Protein AF-A0A4T0VIR4-F1 (afdb_monomer)

Mean predicted aligned error: 9.27 Å

Radius of gyration: 19.0 Å; Cα contacts (8 Å, |Δi|>4): 168; chains: 1; bounding box: 46×48×46 Å

Foldseek 3Di:
DCVVVVVVVVVVVVVVVVVVVPPDDDPPCPPQDPVRVVVVVLVVVVVVLVVCCVVPVVPDQLLVVLVSLLSQLCSQQVCLVCLCLVLVQPDPDPPPDRQDPVSVVVRLVSLLVRVSNLVSLVSSLVSLVVCLVDQHPQCSLVSLLSSLSSVLSCLVVVVPVDDDPPSALCVSVSSLVSLVSHPHPVSVSSNVSSVSSND

Secondary structure (DSSP, 8-state):
-HHHHHHHHHHHHHHHHHHHHHSS------PPPHHHHHHHHHHHHHHHHHHHHHHHGGGS-HHHHHHHHHHHHHHH-GGGGGHHHHTTPPPSSTT-PPPPHHHHHHHHHHHHH-HHHHHHHHHHHHHHHTTTTS---TTHHHHHHHHHHHHHHHHHTT---SSS---SGGGHHHHHHHHHHS--THHHHHHHHHHHTT-

Sequence (199 aa):
MVLVAILVDIHTFTHVIHSLQMATQQCLFVPLSAGGEVRLVQRKLSKALGLWAAAYMEQSCRDWVVMYLFCQMSLSLSSLQMLPVLAGYPPRLACDGPVTRQQELAADDELKRSPGAHRFAWQIMEHAETLSDTIPSPWLPVAVFYAGLVIWRCSVLKLDSSTTGHGSRKVLLLFIEELRRMPWPCCTTMVLTLEALMN

Nearest PDB structures (foldseek):
  3gs3-assembly1_A-2  TM=3.848E-01  e=6.271E+00  Drosophila melanogaster
  8w15-assembly1_B  TM=2.376E-01  e=2.469E+00  Homo sapiens
  6o84-assembly1_B  TM=2.128E-01  e=8.689E+00  Xenopus tropicalis

Organism: NCBI:txid80884

pLDDT: mean 82.73, std 19.01, range [29.02, 98.06]

Structure (mmCIF, N/CA/C/O backbone):
data_AF-A0A4T0VIR4-F1
#
_entry.id   AF-A0A4T0VIR4-F1
#
loop_
_atom_site.group_PDB
_atom_site.id
_atom_site.type_symbol
_atom_site.label_atom_id
_atom_site.label_alt_id
_atom_site.label_comp_id
_atom_site.label_asym_id
_atom_site.label_entity_id
_atom_site.label_seq_id
_atom_site.pdbx_PDB_ins_code
_atom_site.Cartn_x
_atom_site.Cartn_y
_atom_site.Cartn_z
_atom_site.occupancy
_atom_site.B_iso_or_equiv
_atom_site.auth_seq_id
_atom_site.auth_comp_id
_atom_site.auth_asym_id
_atom_site.auth_atom_id
_atom_site.pdbx_PDB_model_num
ATOM 1 N N . MET A 1 1 ? -4.225 -3.392 -26.651 1.00 34.94 1 MET A N 1
ATOM 2 C CA . MET A 1 1 ? -3.009 -3.883 -27.345 1.00 34.94 1 MET A CA 1
ATOM 3 C C . MET A 1 1 ? -1.731 -3.848 -26.496 1.00 34.94 1 MET A C 1
ATOM 5 O O . MET A 1 1 ? -0.849 -4.640 -26.776 1.00 34.94 1 MET A O 1
ATOM 9 N N . VAL A 1 2 ? -1.620 -3.039 -25.431 1.00 36.28 2 VAL A N 1
ATOM 10 C CA . VAL A 1 2 ? -0.394 -2.962 -24.592 1.00 36.28 2 VAL A CA 1
ATOM 11 C C . VAL A 1 2 ? -0.288 -4.077 -23.532 1.00 36.28 2 VAL A C 1
ATOM 13 O O . VAL A 1 2 ? 0.810 -4.475 -23.166 1.00 36.28 2 VAL A O 1
ATOM 16 N N . LEU A 1 3 ? -1.403 -4.691 -23.119 1.00 29.02 3 LEU A N 1
ATOM 17 C CA . LEU A 1 3 ? -1.377 -5.883 -22.250 1.00 29.02 3 LEU A CA 1
ATOM 18 C C . LEU A 1 3 ? -0.717 -7.092 -22.943 1.00 29.02 3 LEU A C 1
ATOM 20 O O . LEU A 1 3 ? -0.057 -7.896 -22.294 1.00 29.02 3 LEU A O 1
ATOM 24 N N . VAL A 1 4 ? -0.827 -7.162 -24.277 1.00 35.81 4 VAL A N 1
ATOM 25 C CA . VAL A 1 4 ? -0.068 -8.108 -25.107 1.00 35.81 4 VAL A CA 1
ATOM 26 C C . VAL A 1 4 ? 1.411 -7.735 -25.119 1.00 35.81 4 VAL A C 1
ATOM 28 O O . VAL A 1 4 ? 2.221 -8.637 -25.090 1.00 35.81 4 VAL A O 1
ATOM 31 N N . ALA A 1 5 ? 1.795 -6.457 -25.066 1.00 36.84 5 ALA A N 1
ATOM 32 C CA . ALA A 1 5 ? 3.205 -6.068 -24.978 1.00 36.84 5 ALA A CA 1
ATOM 33 C C . ALA A 1 5 ? 3.838 -6.460 -23.630 1.00 36.84 5 ALA A C 1
ATOM 35 O O . ALA A 1 5 ? 4.949 -6.966 -23.626 1.00 36.84 5 ALA A O 1
ATOM 36 N N . ILE A 1 6 ? 3.114 -6.336 -22.509 1.00 42.72 6 ILE A N 1
ATOM 37 C CA . ILE A 1 6 ? 3.589 -6.781 -21.182 1.00 42.72 6 ILE A CA 1
ATOM 38 C C . ILE A 1 6 ? 3.645 -8.320 -21.096 1.00 42.72 6 ILE A C 1
ATOM 40 O O . ILE A 1 6 ? 4.590 -8.876 -20.543 1.00 42.72 6 ILE A O 1
ATOM 44 N N . LEU A 1 7 ? 2.671 -9.029 -21.682 1.00 37.47 7 LEU A N 1
ATOM 45 C CA . LEU A 1 7 ? 2.675 -10.500 -21.757 1.00 37.47 7 LEU A CA 1
ATOM 46 C C . LEU A 1 7 ? 3.709 -11.047 -22.757 1.00 37.47 7 LEU A C 1
ATOM 48 O O . LEU A 1 7 ? 4.320 -12.083 -22.504 1.00 37.47 7 LEU A O 1
ATOM 52 N N . VAL A 1 8 ? 3.953 -10.340 -23.861 1.00 44.59 8 VAL A N 1
ATOM 53 C CA . VAL A 1 8 ? 5.043 -10.627 -24.803 1.00 44.59 8 VAL A CA 1
ATOM 54 C C . VAL A 1 8 ? 6.385 -10.365 -24.129 1.00 44.59 8 VAL A C 1
ATOM 56 O O . VAL A 1 8 ? 7.288 -11.173 -24.303 1.00 44.59 8 VAL A O 1
ATOM 59 N N . ASP A 1 9 ? 6.497 -9.351 -23.265 1.00 45.78 9 ASP A N 1
ATOM 60 C CA . ASP A 1 9 ? 7.701 -9.142 -22.459 1.00 45.78 9 ASP A CA 1
ATOM 61 C C . ASP A 1 9 ? 7.904 -10.244 -21.416 1.00 45.78 9 ASP A C 1
ATOM 63 O O . ASP A 1 9 ? 9.035 -10.654 -21.187 1.00 45.78 9 ASP A O 1
ATOM 67 N N . ILE A 1 10 ? 6.842 -10.832 -20.853 1.00 45.88 10 ILE A N 1
ATOM 68 C CA . ILE A 1 10 ? 6.951 -12.056 -20.034 1.00 45.88 10 ILE A CA 1
ATOM 69 C C . ILE A 1 10 ? 7.480 -13.238 -20.876 1.00 45.88 10 ILE A C 1
ATOM 71 O O . ILE A 1 10 ? 8.281 -14.045 -20.391 1.00 45.88 10 ILE A O 1
ATOM 75 N N . HIS A 1 11 ? 7.132 -13.314 -22.162 1.00 39.62 11 HIS A N 1
ATOM 76 C CA . HIS A 1 11 ? 7.735 -14.263 -23.104 1.00 39.62 11 HIS A CA 1
ATOM 77 C C . HIS A 1 11 ? 9.215 -13.939 -23.393 1.00 39.62 11 HIS A C 1
ATOM 79 O O . HIS A 1 11 ? 10.046 -14.851 -23.406 1.00 39.62 11 HIS A O 1
ATOM 85 N N . THR A 1 12 ? 9.587 -12.661 -23.514 1.00 47.62 12 THR A N 1
ATOM 86 C CA . THR A 1 12 ? 10.988 -12.208 -23.593 1.00 47.62 12 THR A CA 1
ATOM 87 C C . THR A 1 12 ? 11.758 -12.548 -22.310 1.00 47.62 12 THR A C 1
ATOM 89 O O . THR A 1 12 ? 12.882 -13.045 -22.374 1.00 47.62 12 THR A O 1
ATOM 92 N N . PHE A 1 13 ? 11.136 -12.404 -21.134 1.00 44.66 13 PHE A N 1
ATOM 93 C CA . PHE A 1 13 ? 11.661 -12.850 -19.839 1.00 44.66 13 PHE A CA 1
ATOM 94 C C . PHE A 1 13 ? 11.897 -14.361 -19.819 1.00 44.66 13 PHE A C 1
ATOM 96 O O . PHE A 1 13 ? 12.908 -14.816 -19.286 1.00 44.66 13 PHE A O 1
ATOM 103 N N . THR A 1 14 ? 11.011 -15.139 -20.441 1.00 45.41 14 THR A N 1
ATOM 104 C CA . THR A 1 14 ? 11.149 -16.598 -20.547 1.00 45.41 14 THR A CA 1
ATOM 105 C C . THR A 1 14 ? 12.350 -16.972 -21.422 1.00 45.41 14 THR A C 1
ATOM 107 O O . THR A 1 14 ? 13.131 -17.847 -21.049 1.00 45.41 14 THR A O 1
ATOM 110 N N . HIS A 1 15 ? 12.587 -16.245 -22.520 1.00 43.97 15 HIS A N 1
ATOM 111 C CA . HIS A 1 15 ? 13.765 -16.438 -23.371 1.00 43.97 15 HIS A CA 1
ATOM 112 C C . HIS A 1 15 ? 15.075 -15.983 -22.714 1.00 43.97 15 HIS A C 1
ATOM 114 O O . HIS A 1 15 ? 16.080 -16.682 -22.833 1.00 43.97 15 HIS A O 1
ATOM 120 N N . VAL A 1 16 ? 15.088 -14.875 -21.968 1.00 49.00 16 VAL A N 1
ATOM 121 C CA . VAL A 1 16 ? 16.276 -14.429 -21.214 1.00 49.00 16 VAL A CA 1
ATOM 122 C C . VAL A 1 16 ? 16.624 -15.422 -20.098 1.00 49.00 16 VAL A C 1
ATOM 124 O O . VAL A 1 16 ? 17.798 -15.728 -19.891 1.00 49.00 16 VAL A O 1
ATOM 127 N N . ILE A 1 17 ? 15.622 -15.986 -19.415 1.00 48.78 17 ILE A N 1
ATOM 128 C CA . ILE A 1 17 ? 15.827 -17.001 -18.372 1.00 48.78 17 ILE A CA 1
ATOM 129 C C . ILE A 1 17 ? 16.336 -18.320 -18.975 1.00 48.78 17 ILE A C 1
ATOM 131 O O . ILE A 1 17 ? 17.293 -18.881 -18.446 1.00 48.78 17 ILE A O 1
ATOM 135 N N . HIS A 1 18 ? 15.786 -18.772 -20.107 1.00 45.66 18 HIS A N 1
ATOM 136 C CA . HIS A 1 18 ? 16.262 -19.984 -20.788 1.00 45.66 18 HIS A CA 1
ATOM 137 C C . HIS A 1 18 ? 17.673 -19.835 -21.379 1.00 45.66 18 HIS A C 1
ATOM 139 O O . HIS A 1 18 ? 18.465 -20.776 -21.328 1.00 45.66 18 HIS A O 1
ATOM 145 N N . SER A 1 19 ? 18.021 -18.652 -21.892 1.00 45.97 19 SER A N 1
ATOM 146 C CA . SER A 1 19 ? 19.349 -18.385 -22.472 1.00 45.97 19 SER A CA 1
ATOM 147 C C . SER A 1 19 ? 20.452 -18.361 -21.409 1.00 45.97 19 SER A C 1
ATOM 149 O O . SER A 1 19 ? 21.572 -18.794 -21.669 1.00 45.97 19 SER A O 1
ATOM 151 N N . LEU A 1 20 ? 20.129 -17.922 -20.187 1.00 45.56 20 LEU A N 1
ATOM 152 C CA . LEU A 1 20 ? 21.041 -17.965 -19.037 1.00 45.56 20 LEU A CA 1
ATOM 153 C C . LEU A 1 20 ? 21.239 -19.382 -18.475 1.00 45.56 20 LEU A C 1
ATOM 155 O O . LEU A 1 20 ? 22.202 -19.620 -17.754 1.00 45.56 20 LEU A O 1
ATOM 159 N N . GLN A 1 21 ? 20.347 -20.321 -18.795 1.00 46.78 21 GLN A N 1
ATOM 160 C CA . GLN A 1 21 ? 20.355 -21.678 -18.243 1.00 46.78 21 GLN A CA 1
ATOM 161 C C . GLN A 1 21 ? 21.159 -22.674 -19.095 1.00 46.78 21 GLN A C 1
ATOM 163 O O . GLN A 1 21 ? 21.546 -23.733 -18.608 1.00 46.78 21 GLN A O 1
ATOM 168 N N . MET A 1 22 ? 21.426 -22.339 -20.360 1.00 45.50 22 MET A N 1
ATOM 169 C CA . MET A 1 22 ? 22.122 -23.217 -21.312 1.00 45.50 22 MET A CA 1
ATOM 170 C C . MET A 1 22 ? 23.629 -22.938 -21.417 1.00 45.50 22 MET A C 1
ATOM 172 O O . MET A 1 22 ? 24.370 -23.772 -21.934 1.00 45.50 22 MET A O 1
ATOM 176 N N . ALA A 1 23 ? 24.112 -21.810 -20.890 1.00 47.12 23 ALA A N 1
ATOM 177 C CA . ALA A 1 23 ? 25.533 -21.481 -20.866 1.00 47.12 23 ALA A CA 1
ATOM 178 C C . ALA A 1 23 ? 26.142 -21.789 -19.487 1.00 47.12 23 ALA A C 1
ATOM 180 O O . ALA A 1 23 ? 26.273 -20.928 -18.624 1.00 47.12 23 ALA A O 1
ATOM 181 N N . THR A 1 24 ? 26.551 -23.049 -19.321 1.00 46.38 24 THR A N 1
ATOM 182 C CA . THR A 1 24 ? 27.741 -23.439 -18.543 1.00 46.38 24 THR A CA 1
ATOM 183 C C . THR A 1 24 ? 27.797 -23.052 -17.061 1.00 46.38 24 THR A C 1
ATOM 185 O O . THR A 1 24 ? 28.512 -22.133 -16.682 1.00 46.38 24 THR A O 1
ATOM 188 N N . GLN A 1 25 ? 27.202 -23.872 -16.197 1.00 45.34 25 GLN A N 1
ATOM 189 C CA . GLN A 1 25 ? 27.939 -24.517 -15.100 1.00 45.34 25 GLN A CA 1
ATOM 190 C C . GLN A 1 25 ? 27.038 -25.545 -14.426 1.00 45.34 25 GLN A C 1
ATOM 192 O O . GLN A 1 25 ? 25.832 -25.355 -14.329 1.00 45.34 25 GLN A O 1
ATOM 197 N N . GLN A 1 26 ? 27.634 -26.653 -13.993 1.00 47.56 26 GLN A N 1
ATOM 198 C CA . GLN A 1 26 ? 27.003 -27.699 -13.194 1.00 47.56 26 GLN A CA 1
ATOM 199 C C . GLN A 1 26 ? 26.353 -27.073 -11.948 1.00 47.56 26 GLN A C 1
ATOM 201 O O . GLN A 1 26 ? 26.990 -26.928 -10.907 1.00 47.56 26 GLN A O 1
ATOM 206 N N . CYS A 1 27 ? 25.093 -26.650 -12.051 1.00 48.81 27 CYS A N 1
ATOM 207 C CA . CYS A 1 27 ? 24.335 -26.181 -10.907 1.00 48.81 27 CYS A CA 1
ATOM 208 C C . CYS A 1 27 ? 24.030 -27.401 -10.051 1.00 48.81 27 CYS A C 1
ATOM 210 O O . CYS A 1 27 ? 23.087 -28.145 -10.313 1.00 48.81 27 CYS A O 1
ATOM 212 N N . LEU A 1 28 ? 24.851 -27.595 -9.019 1.00 49.72 28 LEU A N 1
ATOM 213 C CA . LEU A 1 28 ? 24.454 -28.302 -7.815 1.00 49.72 28 LEU A CA 1
ATOM 214 C C . LEU A 1 28 ? 23.099 -27.707 -7.417 1.00 49.72 28 LEU A C 1
ATOM 216 O O . LEU A 1 28 ? 23.021 -26.544 -7.016 1.00 49.72 28 LEU A O 1
ATOM 220 N N . PHE A 1 29 ? 22.026 -28.453 -7.673 1.00 63.50 29 PHE A N 1
ATOM 221 C CA . PHE A 1 29 ? 20.658 -28.007 -7.455 1.00 63.50 29 PHE A CA 1
ATOM 222 C C . PHE A 1 29 ? 20.439 -27.999 -5.943 1.00 63.50 29 PHE A C 1
ATOM 224 O O . PHE A 1 29 ? 19.933 -28.953 -5.365 1.00 63.50 29 PHE A O 1
ATOM 231 N N . VAL A 1 30 ? 20.930 -26.960 -5.273 1.00 67.62 30 VAL A N 1
ATOM 232 C CA . VAL A 1 30 ? 20.608 -26.717 -3.874 1.00 67.62 30 VAL A CA 1
ATOM 233 C C . VAL A 1 30 ? 19.223 -26.084 -3.900 1.00 67.62 30 VAL A C 1
ATOM 235 O O . VAL A 1 30 ? 19.113 -24.939 -4.352 1.00 67.62 30 VAL A O 1
ATOM 238 N N . PRO A 1 31 ? 18.159 -26.807 -3.500 1.00 73.06 31 PRO A N 1
ATOM 239 C CA . PRO A 1 31 ? 16.836 -26.215 -3.441 1.00 73.06 31 PRO A CA 1
ATOM 240 C C . PRO A 1 31 ? 16.922 -24.993 -2.534 1.00 73.06 31 PRO A C 1
ATOM 242 O O . PRO A 1 31 ? 17.406 -25.061 -1.400 1.00 73.06 31 PRO A O 1
ATOM 245 N N . LEU A 1 32 ? 16.519 -23.846 -3.071 1.00 74.50 32 LEU A N 1
ATOM 246 C CA . LEU A 1 32 ? 16.418 -22.644 -2.268 1.00 74.50 32 LEU A CA 1
ATOM 247 C C . LEU A 1 32 ? 15.371 -22.906 -1.185 1.00 74.50 32 LEU A C 1
ATOM 249 O O . LEU A 1 32 ? 14.337 -23.525 -1.428 1.00 74.50 32 LEU A O 1
ATOM 253 N N . SER A 1 33 ? 15.623 -22.423 0.029 1.00 87.75 33 SER A N 1
ATOM 254 C CA . SER A 1 33 ? 14.540 -22.332 1.003 1.00 87.75 33 SER A CA 1
ATOM 255 C C . SER A 1 33 ? 13.456 -21.400 0.455 1.00 87.75 33 SER A C 1
ATOM 257 O O . SER A 1 33 ? 13.767 -20.483 -0.308 1.00 87.75 33 SER A O 1
ATOM 259 N N . ALA A 1 34 ? 12.206 -21.565 0.893 1.00 85.19 34 ALA A N 1
ATOM 260 C CA . ALA A 1 34 ? 11.104 -20.697 0.466 1.00 85.19 34 ALA A CA 1
ATOM 261 C C . ALA A 1 34 ? 11.450 -19.197 0.612 1.00 85.19 34 ALA A C 1
ATOM 263 O O . ALA A 1 34 ? 11.198 -18.392 -0.281 1.00 85.19 34 ALA A O 1
ATOM 264 N N . GLY A 1 35 ? 12.144 -18.813 1.692 1.00 85.69 35 GLY A N 1
ATOM 265 C CA . GLY A 1 35 ? 12.629 -17.439 1.870 1.00 85.69 35 GLY A CA 1
ATOM 266 C C . GLY A 1 35 ? 13.720 -17.023 0.869 1.00 85.69 35 GLY A C 1
ATOM 267 O O . GLY A 1 35 ? 13.787 -15.863 0.467 1.00 85.69 35 GLY A O 1
ATOM 268 N N . GLY A 1 36 ? 14.579 -17.952 0.443 1.00 84.75 36 GLY A N 1
ATOM 269 C CA . GLY A 1 36 ? 15.548 -17.730 -0.631 1.00 84.75 36 GLY A CA 1
ATOM 270 C C . GLY A 1 36 ? 14.878 -17.473 -1.982 1.00 84.75 36 GLY A C 1
ATOM 271 O O . GLY A 1 36 ? 15.278 -16.544 -2.687 1.00 84.75 36 GLY A O 1
ATOM 272 N N . GLU A 1 37 ? 13.834 -18.236 -2.302 1.00 87.81 37 GLU A N 1
ATOM 273 C CA . GLU A 1 37 ? 13.041 -18.069 -3.525 1.00 87.81 37 GLU A CA 1
ATOM 274 C C . GLU A 1 37 ? 12.309 -16.728 -3.542 1.00 87.81 37 GLU A C 1
ATOM 276 O O . GLU A 1 37 ? 12.449 -15.971 -4.503 1.00 87.81 37 GLU A O 1
ATOM 281 N N . VAL A 1 38 ? 11.624 -16.372 -2.449 1.00 86.44 38 VAL A N 1
ATOM 282 C CA . VAL A 1 38 ? 10.932 -15.078 -2.320 1.00 86.44 38 VAL A CA 1
ATOM 283 C C . VAL A 1 38 ? 11.902 -13.917 -2.545 1.00 86.44 38 VAL A C 1
ATOM 285 O O . VAL A 1 38 ? 11.632 -13.042 -3.367 1.00 86.44 38 VAL A O 1
ATOM 288 N N . ARG A 1 39 ? 13.083 -13.933 -1.909 1.00 87.69 39 ARG A N 1
ATOM 289 C CA . ARG A 1 39 ? 14.104 -12.888 -2.111 1.00 87.69 39 ARG A CA 1
ATOM 290 C C . ARG A 1 39 ? 14.623 -12.833 -3.546 1.00 87.69 39 ARG A C 1
ATOM 292 O O . ARG A 1 39 ? 14.950 -11.759 -4.050 1.00 87.69 39 ARG A O 1
ATOM 299 N N . LEU A 1 40 ? 14.765 -13.979 -4.211 1.00 88.62 40 LEU A N 1
ATOM 300 C CA . LEU A 1 40 ? 15.179 -14.018 -5.612 1.00 88.62 40 LEU A CA 1
ATOM 301 C C . LEU A 1 40 ? 14.111 -13.392 -6.517 1.00 88.62 40 LEU A C 1
ATOM 303 O O . LEU A 1 40 ? 14.452 -12.562 -7.362 1.00 88.62 40 LEU A O 1
ATOM 307 N N . VAL A 1 41 ? 12.842 -13.752 -6.318 1.00 89.44 41 VAL A N 1
ATOM 308 C CA . VAL A 1 41 ? 11.707 -13.211 -7.077 1.00 89.44 41 VAL A CA 1
ATOM 309 C C . VAL A 1 41 ? 11.568 -11.708 -6.846 1.00 89.44 41 VAL A C 1
ATOM 311 O O . VAL A 1 41 ? 11.493 -10.961 -7.816 1.00 89.44 41 VAL A O 1
ATOM 314 N N . GLN A 1 42 ? 11.647 -11.240 -5.598 1.00 89.88 42 GLN A N 1
ATOM 315 C CA . GLN A 1 42 ? 11.600 -9.811 -5.269 1.00 89.88 42 GLN A CA 1
ATOM 316 C C . GLN A 1 42 ? 12.718 -9.019 -5.959 1.00 89.88 42 GLN A C 1
ATOM 318 O O . GLN A 1 42 ? 12.455 -7.965 -6.533 1.00 89.88 42 GLN A O 1
ATOM 323 N N . ARG A 1 43 ? 13.957 -9.537 -5.980 1.00 91.44 43 ARG A N 1
ATOM 324 C CA . ARG A 1 43 ? 15.073 -8.887 -6.695 1.00 91.44 43 ARG A CA 1
ATOM 325 C C . ARG A 1 43 ? 14.835 -8.813 -8.200 1.00 91.44 43 ARG A C 1
ATOM 327 O O . ARG A 1 43 ? 15.098 -7.777 -8.806 1.00 91.44 43 ARG A O 1
ATOM 334 N N . LYS A 1 44 ? 14.346 -9.899 -8.808 1.00 92.00 44 LYS A N 1
ATOM 335 C CA . LYS A 1 44 ? 14.009 -9.922 -10.239 1.00 92.00 44 LYS A CA 1
ATOM 336 C C . LYS A 1 44 ? 12.894 -8.928 -10.558 1.00 92.00 44 LYS A C 1
ATOM 338 O O . LYS A 1 44 ? 13.036 -8.166 -11.508 1.00 92.00 44 LYS A O 1
ATOM 343 N N . LEU A 1 45 ? 11.842 -8.896 -9.740 1.00 92.25 45 LEU A N 1
ATOM 344 C CA . LEU A 1 45 ? 10.713 -7.986 -9.909 1.00 92.25 45 LEU A CA 1
ATOM 345 C C . LEU A 1 45 ? 11.138 -6.522 -9.745 1.00 92.25 45 LEU A C 1
ATOM 347 O O . LEU A 1 45 ? 10.828 -5.704 -10.601 1.00 92.25 45 LEU A O 1
ATOM 351 N N . SER A 1 46 ? 11.919 -6.201 -8.710 1.00 93.00 46 SER A N 1
ATOM 352 C CA . SER A 1 46 ? 12.465 -4.854 -8.499 1.00 93.00 46 SER A CA 1
ATOM 353 C C . SER A 1 46 ? 13.307 -4.387 -9.692 1.00 93.00 46 SER A C 1
ATOM 355 O O . SER A 1 46 ? 13.106 -3.282 -10.197 1.00 93.00 46 SER A O 1
ATOM 357 N N . LYS A 1 47 ? 14.189 -5.253 -10.216 1.00 94.56 47 LYS A N 1
ATOM 358 C CA . LYS A 1 47 ? 14.981 -4.951 -11.416 1.00 94.56 47 LYS A CA 1
ATOM 359 C C . LYS A 1 47 ? 14.094 -4.732 -12.646 1.00 94.56 47 LYS A C 1
ATOM 361 O O . LYS A 1 47 ? 14.325 -3.783 -13.388 1.00 94.56 47 LYS A O 1
ATOM 366 N N . ALA A 1 48 ? 13.099 -5.591 -12.859 1.00 94.56 48 ALA A N 1
ATOM 367 C CA . ALA A 1 48 ? 12.169 -5.483 -13.982 1.00 94.56 48 ALA A CA 1
ATOM 368 C C . ALA A 1 48 ? 11.377 -4.168 -13.941 1.00 94.56 48 ALA A C 1
ATOM 370 O O . ALA A 1 48 ? 11.318 -3.458 -14.939 1.00 94.56 48 ALA A O 1
ATOM 371 N N . LEU A 1 49 ? 10.847 -3.807 -12.769 1.00 94.50 49 LEU A N 1
ATOM 372 C CA . LEU A 1 49 ? 10.145 -2.542 -12.554 1.00 94.50 49 LEU A CA 1
ATOM 373 C C . LEU A 1 49 ? 11.058 -1.339 -12.804 1.00 94.50 49 LEU A C 1
ATOM 375 O O . LEU A 1 49 ? 10.626 -0.374 -13.425 1.00 94.50 49 LEU A O 1
ATOM 379 N N . GLY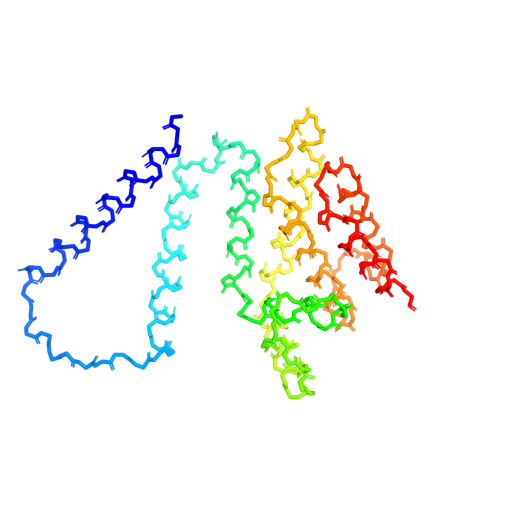 A 1 50 ? 12.319 -1.400 -12.368 1.00 95.31 50 GLY A N 1
ATOM 380 C CA . GLY A 1 50 ? 13.299 -0.344 -12.631 1.00 95.31 50 GLY A CA 1
ATOM 381 C C . GLY A 1 50 ? 13.583 -0.151 -14.123 1.00 95.31 50 GLY A C 1
ATOM 382 O O . GLY A 1 50 ? 13.616 0.982 -14.595 1.00 95.31 50 GLY A O 1
ATOM 383 N N . LEU A 1 51 ? 13.733 -1.246 -14.877 1.00 96.50 51 LEU A N 1
ATOM 384 C CA . LEU A 1 51 ? 13.905 -1.194 -16.333 1.00 96.50 51 LEU A CA 1
ATOM 385 C C . LEU A 1 51 ? 12.662 -0.636 -17.033 1.00 96.50 51 LEU A C 1
ATOM 387 O O . LEU A 1 51 ? 12.788 0.219 -17.905 1.00 96.50 51 LEU A O 1
ATOM 391 N N . TRP A 1 52 ? 11.472 -1.081 -16.623 1.00 96.50 52 TRP A N 1
ATOM 392 C CA . TRP A 1 52 ? 10.214 -0.561 -17.149 1.00 96.50 52 TRP A CA 1
ATOM 393 C C . TRP A 1 52 ? 10.081 0.944 -16.896 1.00 96.50 52 TRP A C 1
ATOM 395 O O . TRP A 1 52 ? 9.792 1.696 -17.822 1.00 96.50 52 TRP A O 1
ATOM 405 N N . ALA A 1 53 ? 10.359 1.406 -15.674 1.00 96.81 53 ALA A N 1
ATOM 406 C CA . ALA A 1 53 ? 10.269 2.822 -15.338 1.00 96.81 53 ALA A CA 1
ATOM 407 C C . ALA A 1 53 ? 11.276 3.660 -16.137 1.00 96.81 53 ALA A C 1
ATOM 409 O O . ALA A 1 53 ? 10.912 4.702 -16.673 1.00 96.81 53 ALA A O 1
ATOM 410 N N . ALA A 1 54 ? 12.516 3.185 -16.283 1.00 96.50 54 ALA A N 1
ATOM 411 C CA . ALA A 1 54 ? 13.526 3.874 -17.083 1.00 96.50 54 ALA A CA 1
ATOM 412 C C . ALA A 1 54 ? 13.119 4.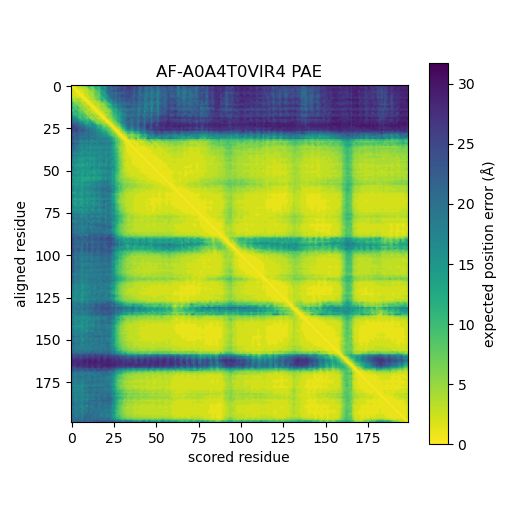027 -18.560 1.00 96.50 54 ALA A C 1
ATOM 414 O O . ALA A 1 54 ? 13.472 5.021 -19.186 1.00 96.50 54 ALA A O 1
ATOM 415 N N . ALA A 1 55 ? 12.386 3.057 -19.113 1.00 96.75 55 ALA A N 1
ATOM 416 C CA . ALA A 1 55 ? 11.970 3.074 -20.512 1.00 96.75 55 ALA A CA 1
ATOM 417 C C . ALA A 1 55 ? 10.649 3.824 -20.754 1.00 96.75 55 ALA A C 1
ATOM 419 O O . ALA A 1 55 ? 10.490 4.451 -21.800 1.00 96.75 55 ALA A O 1
ATOM 420 N N . TYR A 1 56 ? 9.697 3.750 -19.818 1.00 95.19 56 TYR A N 1
ATOM 421 C CA . TYR A 1 56 ? 8.299 4.089 -20.104 1.00 95.19 56 TYR A CA 1
ATOM 422 C C . TYR A 1 56 ? 7.651 5.061 -19.118 1.00 95.19 56 TYR A C 1
ATOM 424 O O . TYR A 1 56 ? 6.537 5.505 -19.394 1.00 95.19 56 TYR A O 1
ATOM 432 N N . MET A 1 57 ? 8.282 5.411 -17.991 1.00 94.50 57 MET A N 1
ATOM 433 C CA . MET A 1 57 ? 7.609 6.174 -16.927 1.00 94.50 57 MET A CA 1
ATOM 434 C C . MET A 1 57 ? 7.046 7.515 -17.417 1.00 94.50 57 MET A C 1
ATOM 436 O O . MET A 1 57 ? 5.892 7.824 -17.143 1.00 94.50 57 MET A O 1
ATOM 440 N N . GLU A 1 58 ? 7.826 8.283 -18.182 1.00 94.88 58 GLU A N 1
ATOM 441 C CA . GLU A 1 58 ? 7.432 9.619 -18.665 1.00 94.88 58 GLU A CA 1
ATOM 442 C C . GLU A 1 58 ? 6.267 9.593 -19.665 1.00 94.88 58 GLU A C 1
ATOM 444 O O . GLU A 1 58 ? 5.543 10.575 -19.806 1.00 94.88 58 GLU A O 1
ATOM 449 N N . GLN A 1 59 ? 6.078 8.469 -20.360 1.00 95.81 59 GLN A N 1
ATOM 450 C CA . GLN A 1 59 ? 5.063 8.300 -21.408 1.00 95.81 59 GLN A CA 1
ATOM 451 C C . GLN A 1 59 ? 3.867 7.464 -20.934 1.00 95.81 59 GLN A C 1
ATOM 453 O O . GLN A 1 59 ? 2.876 7.321 -21.652 1.00 95.81 59 GLN A O 1
ATOM 458 N N . SER A 1 60 ? 3.958 6.873 -19.742 1.00 92.75 60 SER A N 1
ATOM 459 C CA . SER A 1 60 ? 2.925 6.000 -19.199 1.00 92.75 60 SER A CA 1
ATOM 460 C C . SER A 1 60 ? 1.735 6.810 -18.705 1.00 92.75 60 SER A C 1
ATOM 462 O O . SER A 1 60 ? 1.884 7.891 -18.136 1.00 92.75 60 SER A O 1
ATOM 464 N N . CYS A 1 61 ? 0.527 6.268 -18.871 1.00 91.56 61 CYS A N 1
ATOM 465 C CA . CYS A 1 61 ? -0.626 6.864 -18.212 1.00 91.56 61 CYS A CA 1
ATOM 466 C C . CYS A 1 61 ? -0.491 6.727 -16.688 1.00 91.56 61 CYS A C 1
ATOM 468 O O . CYS A 1 61 ? 0.168 5.816 -16.177 1.00 91.56 61 CYS A O 1
ATOM 470 N N . ARG A 1 62 ? -1.137 7.638 -15.957 1.00 91.75 62 ARG A N 1
ATOM 471 C CA . ARG A 1 62 ? -1.014 7.731 -14.497 1.00 91.75 62 ARG A CA 1
ATOM 472 C C . ARG A 1 62 ? -1.427 6.455 -13.773 1.00 91.75 62 ARG A C 1
ATOM 474 O O . ARG A 1 62 ? -0.830 6.130 -12.758 1.00 91.75 62 ARG A O 1
ATOM 481 N N . ASP A 1 63 ? -2.372 5.706 -14.330 1.00 92.06 63 ASP A N 1
ATOM 482 C CA . ASP A 1 63 ? -2.766 4.394 -13.818 1.00 92.06 63 ASP A CA 1
ATOM 483 C C . ASP A 1 63 ? -1.544 3.454 -13.741 1.00 92.06 63 ASP A C 1
ATOM 485 O O . ASP A 1 63 ? -1.177 2.967 -12.678 1.00 92.06 63 ASP A O 1
ATOM 489 N N . TRP A 1 64 ? -0.764 3.307 -14.813 1.00 93.12 64 TRP A N 1
ATOM 490 C CA . TRP A 1 64 ? 0.457 2.490 -14.758 1.00 93.12 64 TRP A CA 1
ATOM 491 C C . TRP A 1 64 ? 1.522 3.033 -13.801 1.00 93.12 64 TRP A C 1
ATOM 493 O O . TRP A 1 64 ? 2.234 2.247 -13.172 1.00 93.12 64 TRP A O 1
ATOM 503 N N . VAL A 1 65 ? 1.611 4.356 -13.643 1.00 95.69 65 VAL A N 1
ATOM 504 C CA . VAL A 1 65 ? 2.505 4.976 -12.653 1.00 95.69 65 VAL A CA 1
ATOM 505 C C . VAL A 1 65 ? 2.089 4.583 -11.234 1.00 95.69 65 VAL A C 1
ATOM 507 O O . VAL A 1 65 ? 2.936 4.157 -10.450 1.00 95.69 65 VAL A O 1
ATOM 510 N N . VAL A 1 66 ? 0.793 4.635 -10.907 1.00 95.94 66 VAL A N 1
ATOM 511 C CA . VAL A 1 66 ? 0.285 4.201 -9.597 1.00 95.94 66 VAL A CA 1
ATOM 512 C C . VAL A 1 66 ? 0.554 2.714 -9.369 1.00 95.94 66 VAL A C 1
ATOM 514 O O . VAL A 1 66 ? 1.003 2.347 -8.283 1.00 95.94 66 VAL A O 1
ATOM 517 N N . MET A 1 67 ? 0.361 1.860 -10.380 1.00 95.50 67 MET A N 1
ATOM 518 C CA . MET A 1 67 ? 0.696 0.434 -10.276 1.00 95.50 67 MET A CA 1
ATOM 519 C C . MET A 1 67 ? 2.180 0.236 -9.952 1.00 95.50 67 MET A C 1
ATOM 521 O O . MET A 1 67 ? 2.524 -0.502 -9.029 1.00 95.50 67 MET A O 1
ATOM 525 N N . TYR A 1 68 ? 3.071 0.924 -10.671 1.00 96.56 68 TYR A N 1
ATOM 526 C CA . TYR A 1 68 ? 4.506 0.873 -10.404 1.00 96.56 68 TYR A CA 1
ATO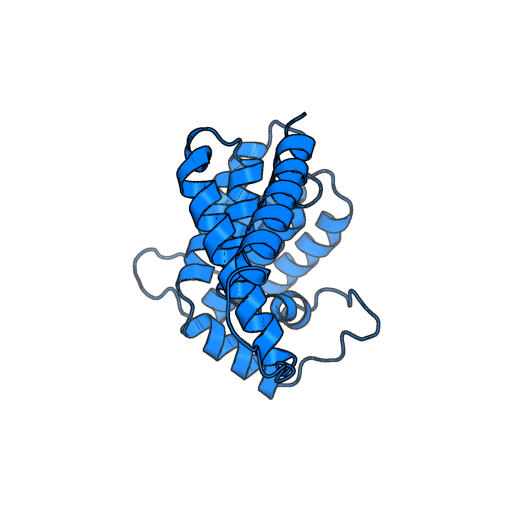M 527 C C . TYR A 1 68 ? 4.834 1.300 -8.967 1.00 96.56 68 TYR A C 1
ATOM 529 O O . TYR A 1 68 ? 5.570 0.598 -8.269 1.00 96.56 68 TYR A O 1
ATOM 537 N N . LEU A 1 69 ? 4.266 2.416 -8.502 1.00 97.44 69 LEU A N 1
ATOM 538 C CA . LEU A 1 69 ? 4.481 2.928 -7.147 1.00 97.44 69 LEU A CA 1
ATOM 539 C C . LEU A 1 69 ? 3.958 1.955 -6.087 1.00 97.44 69 LEU A C 1
ATOM 541 O O . LEU A 1 69 ? 4.639 1.705 -5.091 1.00 97.44 69 LEU A O 1
ATOM 545 N N . PHE A 1 70 ? 2.796 1.345 -6.322 1.00 97.00 70 PHE A N 1
ATOM 546 C CA . PHE A 1 70 ? 2.240 0.314 -5.453 1.00 97.00 70 PHE A CA 1
ATOM 547 C C . PHE A 1 70 ? 3.155 -0.913 -5.376 1.00 97.00 70 PHE A C 1
ATOM 549 O O . PHE A 1 70 ? 3.441 -1.407 -4.283 1.00 97.00 70 PHE A O 1
ATOM 556 N N . CYS A 1 71 ? 3.699 -1.367 -6.508 1.00 96.62 71 CYS A N 1
ATOM 557 C CA . CYS A 1 71 ? 4.676 -2.449 -6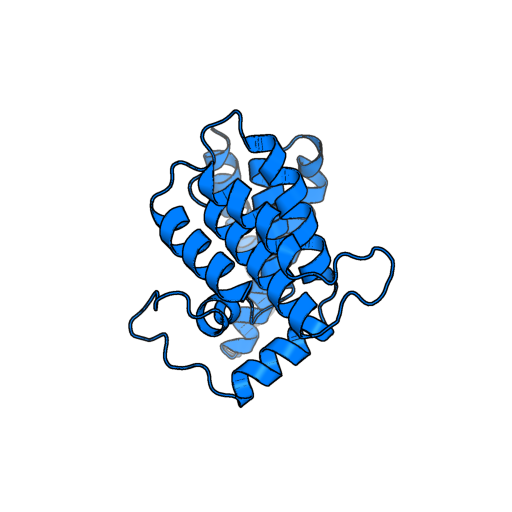.518 1.00 96.62 71 CYS A CA 1
ATOM 558 C C . CYS A 1 71 ? 5.944 -2.079 -5.733 1.00 96.62 71 CYS A C 1
ATOM 560 O O . CYS A 1 71 ? 6.396 -2.877 -4.911 1.00 96.62 71 CYS A O 1
ATOM 562 N N . GLN A 1 72 ? 6.488 -0.873 -5.919 1.00 97.00 72 GLN A N 1
ATOM 563 C CA . GLN A 1 72 ? 7.658 -0.404 -5.165 1.00 97.00 72 GLN A CA 1
ATOM 564 C C . GLN A 1 72 ? 7.382 -0.329 -3.657 1.00 97.00 72 GLN A C 1
ATOM 566 O O . GLN A 1 72 ? 8.212 -0.758 -2.851 1.00 97.00 72 GLN A O 1
ATOM 571 N N . MET A 1 73 ? 6.194 0.136 -3.264 1.00 96.12 73 MET A N 1
ATOM 572 C CA . MET A 1 73 ? 5.745 0.141 -1.872 1.00 96.12 73 MET A CA 1
ATOM 573 C C . MET A 1 73 ? 5.677 -1.282 -1.302 1.00 96.12 73 MET A C 1
ATOM 575 O O . MET A 1 73 ? 6.231 -1.537 -0.236 1.00 96.12 73 MET A O 1
ATOM 579 N N . SER A 1 74 ? 5.082 -2.229 -2.036 1.00 94.75 74 SER A N 1
ATOM 580 C CA . SER A 1 74 ? 4.974 -3.633 -1.610 1.00 94.75 74 SER A CA 1
ATOM 581 C C . SER A 1 74 ? 6.322 -4.352 -1.495 1.00 94.75 74 SER A C 1
ATOM 583 O O . SER A 1 74 ? 6.502 -5.203 -0.629 1.00 94.75 74 SER A O 1
ATOM 585 N N . LEU A 1 75 ? 7.293 -3.993 -2.340 1.00 93.38 75 LEU A N 1
ATOM 586 C CA . LEU A 1 75 ? 8.651 -4.534 -2.280 1.00 93.38 75 LEU A CA 1
ATOM 587 C C . LEU A 1 75 ? 9.472 -3.912 -1.146 1.00 93.38 75 LEU A C 1
ATOM 589 O O . LEU A 1 75 ? 10.383 -4.558 -0.634 1.00 93.38 75 LEU A O 1
ATOM 593 N N . SER A 1 76 ? 9.147 -2.678 -0.755 1.00 94.00 76 SER A N 1
ATOM 594 C CA . SER A 1 76 ? 9.798 -1.967 0.352 1.00 94.00 76 SER A CA 1
ATOM 595 C C . SER A 1 76 ? 9.266 -2.384 1.724 1.00 94.00 76 SER A C 1
ATOM 597 O O . SER A 1 76 ? 9.943 -2.165 2.726 1.00 94.00 76 SER A O 1
ATOM 599 N N . LEU A 1 77 ? 8.060 -2.953 1.785 1.00 93.62 77 LEU A N 1
ATOM 600 C CA . LEU A 1 77 ? 7.392 -3.340 3.024 1.00 93.62 77 LEU A CA 1
ATOM 601 C C . LEU A 1 77 ? 6.763 -4.729 2.869 1.00 93.62 77 LEU A C 1
ATOM 603 O O . LEU A 1 77 ? 5.632 -4.870 2.411 1.00 93.62 77 LEU A O 1
ATOM 607 N N . SER A 1 78 ? 7.485 -5.773 3.269 1.00 90.69 78 SER A N 1
ATOM 608 C CA . SER A 1 78 ? 7.002 -7.156 3.189 1.00 90.69 78 SER A CA 1
ATOM 609 C C . SER A 1 78 ? 5.791 -7.415 4.094 1.00 90.69 78 SER A C 1
ATOM 611 O O . SER A 1 78 ? 4.904 -8.189 3.731 1.00 90.69 78 SER A O 1
ATOM 613 N N . SER A 1 79 ? 5.693 -6.702 5.218 1.00 91.81 79 SER A N 1
ATOM 614 C CA . SER A 1 79 ? 4.532 -6.697 6.114 1.00 91.81 79 SER A CA 1
ATOM 615 C C . SER A 1 79 ? 3.343 -5.873 5.609 1.00 91.81 79 SER A C 1
ATOM 617 O O . SER A 1 79 ? 2.340 -5.784 6.316 1.00 91.81 79 SER A O 1
ATOM 619 N N . LEU A 1 80 ? 3.378 -5.313 4.388 1.00 92.44 80 LEU A N 1
ATOM 620 C CA . LEU A 1 80 ? 2.282 -4.494 3.849 1.00 92.44 80 LEU A CA 1
ATOM 621 C C . LEU A 1 80 ? 0.932 -5.217 3.965 1.00 92.44 80 LEU A C 1
ATOM 623 O O . LEU A 1 80 ? -0.049 -4.621 4.399 1.00 92.44 80 LEU A O 1
ATOM 627 N N . GLN A 1 81 ? 0.898 -6.521 3.669 1.00 90.94 81 GLN A N 1
ATOM 628 C CA . GLN A 1 81 ? -0.304 -7.365 3.747 1.00 90.94 81 GLN A CA 1
ATOM 629 C C . GLN A 1 81 ? -0.927 -7.455 5.149 1.00 90.94 81 GLN A C 1
ATOM 631 O O . GLN A 1 81 ? -2.100 -7.795 5.261 1.00 90.94 81 GLN A O 1
ATOM 636 N N . MET A 1 82 ? -0.181 -7.128 6.205 1.00 91.56 82 MET A N 1
ATOM 637 C CA . MET A 1 82 ? -0.674 -7.152 7.581 1.00 91.56 82 MET A CA 1
ATOM 638 C C . MET A 1 82 ? -1.404 -5.871 7.981 1.00 91.56 82 MET A C 1
ATOM 640 O O . MET A 1 82 ? -2.242 -5.913 8.880 1.00 91.56 82 MET A O 1
ATOM 644 N N . LEU A 1 83 ? -1.117 -4.738 7.328 1.00 93.50 83 LEU A N 1
ATOM 645 C CA . LEU A 1 83 ? -1.724 -3.453 7.684 1.00 93.50 83 LEU A CA 1
ATOM 646 C C . LEU A 1 83 ? -3.263 -3.460 7.632 1.00 93.50 83 LEU A C 1
ATOM 648 O O . LEU A 1 83 ? -3.869 -2.912 8.547 1.00 93.50 83 LEU A O 1
ATOM 652 N N . PRO A 1 84 ? -3.923 -4.097 6.641 1.00 94.56 84 PRO A N 1
ATOM 653 C CA . PRO A 1 84 ? -5.378 -4.228 6.633 1.00 94.56 84 PRO A CA 1
ATOM 654 C C . PRO A 1 84 ? -5.904 -4.942 7.879 1.00 94.56 84 PRO A C 1
ATOM 656 O O . PRO A 1 84 ? -6.876 -4.491 8.472 1.00 94.56 84 PRO A O 1
ATOM 659 N N . VAL A 1 85 ? -5.240 -6.018 8.310 1.00 92.69 85 VAL A N 1
ATOM 660 C CA . VAL A 1 85 ? -5.658 -6.781 9.494 1.00 92.69 85 VAL A CA 1
ATOM 661 C C . VAL A 1 85 ? -5.457 -5.955 10.765 1.00 92.69 85 VAL A C 1
ATOM 663 O O . VAL A 1 85 ? -6.348 -5.902 11.608 1.00 92.69 85 VAL A O 1
ATOM 666 N N . LEU A 1 86 ? -4.334 -5.236 10.872 1.00 92.88 86 LEU A N 1
ATOM 667 C CA . LEU A 1 86 ? -4.081 -4.292 11.970 1.00 92.88 86 LEU A CA 1
ATOM 668 C C . LEU A 1 86 ? -5.101 -3.147 12.014 1.00 92.88 86 LEU A C 1
ATOM 670 O O . LEU A 1 86 ? -5.399 -2.636 13.089 1.00 92.88 86 LEU A O 1
ATOM 674 N N . ALA A 1 87 ? -5.641 -2.754 10.862 1.00 94.75 87 ALA A N 1
ATOM 675 C CA . ALA A 1 87 ? -6.691 -1.749 10.755 1.00 94.75 87 ALA A CA 1
ATOM 676 C C . ALA A 1 87 ? -8.104 -2.290 11.031 1.00 94.75 87 ALA A C 1
ATOM 678 O O . ALA A 1 87 ? -9.068 -1.530 10.971 1.00 94.75 87 ALA A O 1
ATOM 679 N N . GLY A 1 88 ? -8.254 -3.590 11.304 1.00 93.12 88 GLY A N 1
ATOM 680 C CA . GLY A 1 88 ? -9.564 -4.217 11.474 1.00 93.12 88 GLY A CA 1
ATOM 681 C C . GLY A 1 88 ? -10.355 -4.345 10.169 1.00 93.12 88 GLY A C 1
ATOM 682 O O . GLY A 1 88 ? -11.579 -4.458 10.204 1.00 93.12 88 GLY A O 1
ATOM 683 N N . TYR A 1 89 ? -9.682 -4.325 9.012 1.00 92.50 89 TYR A N 1
ATOM 684 C CA . TYR A 1 89 ? -10.314 -4.667 7.740 1.00 92.50 89 TYR A CA 1
ATOM 685 C C . TYR A 1 89 ? -10.799 -6.127 7.791 1.00 92.50 89 TYR A C 1
ATOM 687 O O . TYR A 1 89 ? -10.044 -6.983 8.265 1.00 92.50 89 TYR A O 1
ATOM 695 N N . PRO A 1 90 ? -12.018 -6.444 7.307 1.00 86.12 90 PRO A N 1
ATOM 696 C CA . PRO A 1 90 ? -12.549 -7.801 7.367 1.00 86.12 90 PRO A CA 1
ATOM 697 C C . PRO A 1 90 ? -11.589 -8.846 6.767 1.00 86.12 90 PRO A C 1
ATOM 699 O O . PRO A 1 90 ? -10.930 -8.549 5.762 1.00 86.12 90 PRO A O 1
ATOM 702 N N . PRO A 1 91 ? -11.521 -10.066 7.341 1.00 76.25 91 PRO A N 1
ATOM 703 C CA . PRO A 1 91 ? -10.679 -11.144 6.828 1.00 76.25 91 PRO A CA 1
ATOM 704 C C . PRO A 1 91 ? -10.933 -11.381 5.340 1.00 76.25 91 PRO A C 1
ATOM 706 O O . PRO A 1 91 ? -12.078 -11.512 4.906 1.00 76.25 91 PRO A O 1
ATOM 709 N N . ARG A 1 92 ? -9.863 -11.440 4.551 1.00 70.38 92 ARG A N 1
ATOM 710 C CA . ARG A 1 92 ? -9.926 -11.709 3.108 1.00 70.38 92 ARG A CA 1
ATOM 711 C C . ARG A 1 92 ? -9.965 -13.200 2.843 1.00 70.38 92 ARG A C 1
ATOM 713 O O . ARG A 1 92 ? -10.580 -13.643 1.878 1.00 70.38 92 ARG A O 1
ATOM 720 N N . LEU A 1 93 ? -9.290 -13.957 3.700 1.00 73.19 93 LEU A N 1
ATOM 721 C CA . LEU A 1 93 ? -9.211 -15.405 3.666 1.00 73.19 93 LEU A CA 1
ATOM 722 C C . LEU A 1 93 ? -9.490 -15.970 5.059 1.00 73.19 93 LEU A C 1
ATOM 724 O O . LEU A 1 93 ? -9.180 -15.354 6.074 1.00 73.19 93 LEU A O 1
ATOM 728 N N . ALA A 1 94 ? -10.013 -17.195 5.116 1.00 62.75 94 ALA A N 1
ATOM 729 C CA . ALA A 1 94 ? -10.242 -17.903 6.380 1.00 62.75 94 ALA A CA 1
ATOM 730 C C . ALA A 1 94 ? -8.949 -18.132 7.193 1.00 62.75 94 ALA A C 1
ATOM 732 O O . ALA A 1 94 ? -9.005 -18.397 8.390 1.00 62.75 94 ALA A O 1
ATOM 733 N N . CYS A 1 95 ? -7.788 -18.040 6.539 1.00 63.94 95 CYS A N 1
ATOM 734 C CA . CYS A 1 95 ? -6.468 -18.149 7.151 1.00 63.94 95 CYS A CA 1
ATOM 735 C C . CYS A 1 95 ? -5.910 -16.823 7.687 1.00 63.94 95 CYS A C 1
ATOM 737 O O . CYS A 1 95 ? -4.823 -16.839 8.267 1.00 63.94 95 CYS A O 1
ATOM 739 N N . ASP A 1 96 ? -6.620 -15.702 7.519 1.00 68.75 96 ASP A N 1
ATOM 740 C CA . ASP A 1 96 ? -6.261 -14.420 8.129 1.00 68.75 96 ASP A CA 1
ATOM 741 C C . ASP A 1 96 ? -6.578 -14.499 9.629 1.00 68.75 96 ASP A C 1
ATOM 743 O O . ASP A 1 96 ? -7.591 -14.006 10.126 1.00 68.75 96 ASP A O 1
ATOM 747 N N . GLY A 1 97 ? -5.730 -15.233 10.347 1.00 75.50 97 GLY A N 1
ATOM 748 C CA . GLY A 1 97 ? -5.792 -15.347 11.792 1.00 75.50 97 GLY A CA 1
ATOM 749 C C . GLY A 1 97 ? -5.510 -14.004 12.472 1.00 75.50 97 GLY A C 1
ATOM 750 O O . GLY A 1 97 ? -5.025 -13.060 11.840 1.00 75.50 97 GLY A O 1
ATOM 751 N N . PRO A 1 98 ? -5.782 -13.906 13.781 1.00 82.44 98 PRO A N 1
ATOM 752 C CA . PRO A 1 98 ? -5.470 -12.703 14.535 1.00 82.44 98 PRO A CA 1
ATOM 753 C C . PRO A 1 98 ? -3.970 -12.400 14.452 1.00 82.44 98 PRO A C 1
ATOM 755 O O . PRO A 1 98 ? -3.131 -13.286 14.633 1.00 82.44 98 PRO A O 1
ATOM 758 N N . VAL A 1 99 ? -3.632 -11.135 14.202 1.00 86.62 99 VAL A N 1
ATOM 759 C CA . VAL A 1 99 ? -2.240 -10.679 14.229 1.00 86.62 99 VAL A CA 1
ATOM 760 C C . VAL A 1 99 ? -1.751 -10.716 15.670 1.00 86.62 99 VAL A C 1
ATOM 762 O O . VAL A 1 99 ? -2.341 -10.120 16.570 1.00 86.62 99 VAL A O 1
ATOM 765 N N . THR A 1 100 ? -0.659 -11.437 15.901 1.00 91.44 100 THR A N 1
ATOM 766 C CA . THR A 1 100 ? -0.011 -11.474 17.212 1.00 91.44 100 THR A CA 1
ATOM 767 C C . THR A 1 100 ? 0.733 -10.163 17.473 1.00 91.44 100 THR A C 1
ATOM 769 O O . THR A 1 100 ? 1.254 -9.530 16.555 1.00 91.44 100 THR A O 1
ATOM 772 N N . ARG A 1 101 ? 0.887 -9.785 18.747 1.00 93.06 101 ARG A N 1
ATOM 773 C CA . ARG A 1 101 ? 1.666 -8.593 19.135 1.00 93.06 101 ARG A CA 1
ATOM 774 C C . ARG A 1 101 ? 3.105 -8.615 18.600 1.00 93.06 101 ARG A C 1
ATOM 776 O O . ARG A 1 101 ? 3.664 -7.573 18.283 1.00 93.06 101 ARG A O 1
ATOM 783 N N . GLN A 1 102 ? 3.712 -9.796 18.488 1.00 93.31 102 GLN A N 1
ATOM 784 C CA . GLN A 1 102 ? 5.059 -9.944 17.933 1.00 93.31 102 GLN A CA 1
ATOM 785 C C . GLN A 1 102 ? 5.104 -9.610 16.437 1.00 93.31 102 GLN A C 1
ATOM 787 O O . GLN A 1 102 ? 6.042 -8.961 15.983 1.00 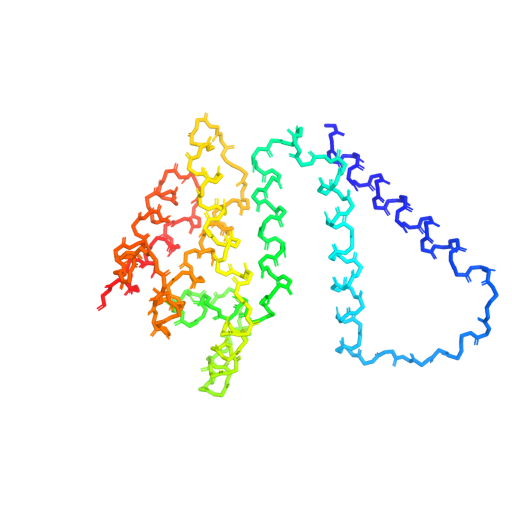93.31 102 GLN A O 1
ATOM 792 N N . GLN A 1 103 ? 4.092 -10.035 15.681 1.00 92.00 103 GLN A N 1
ATOM 793 C CA . GLN A 1 103 ? 3.961 -9.699 14.267 1.00 92.00 103 GLN A CA 1
ATOM 794 C C . GLN A 1 103 ? 3.737 -8.193 14.083 1.00 92.00 103 GLN A C 1
ATOM 796 O O . GLN A 1 103 ? 4.396 -7.586 13.244 1.00 92.00 103 GLN A O 1
ATOM 801 N N . GLU A 1 104 ? 2.875 -7.577 14.897 1.00 94.25 104 GLU A N 1
ATOM 802 C CA . GLU A 1 104 ? 2.661 -6.123 14.881 1.00 94.25 104 GLU A CA 1
ATOM 803 C C . GLU A 1 104 ? 3.971 -5.346 15.095 1.00 94.25 104 GLU A C 1
ATOM 805 O O . GLU A 1 104 ? 4.317 -4.490 14.285 1.00 94.25 104 GLU A O 1
ATOM 810 N N . LEU A 1 105 ? 4.746 -5.698 16.128 1.00 94.69 105 LEU A N 1
ATOM 811 C CA . LEU A 1 105 ? 6.040 -5.060 16.402 1.00 94.69 105 LEU A CA 1
ATOM 812 C C . LEU A 1 105 ? 7.035 -5.239 15.247 1.00 94.69 105 LEU A C 1
ATOM 814 O O . LEU A 1 105 ? 7.748 -4.303 14.893 1.00 94.69 105 LEU A O 1
ATOM 818 N N . ALA A 1 106 ? 7.067 -6.424 14.631 1.00 93.81 106 ALA A N 1
ATOM 819 C CA . ALA A 1 106 ? 7.925 -6.681 13.479 1.00 93.81 106 ALA A CA 1
ATOM 820 C C . ALA A 1 106 ? 7.538 -5.822 12.262 1.00 93.81 106 ALA A C 1
ATOM 822 O O . ALA A 1 106 ? 8.425 -5.321 11.569 1.00 93.81 106 ALA A O 1
ATOM 823 N N . ALA A 1 107 ? 6.236 -5.625 12.024 1.00 93.50 107 ALA A N 1
ATOM 824 C CA . ALA A 1 107 ? 5.734 -4.744 10.971 1.00 93.50 107 ALA A CA 1
ATOM 825 C C . ALA A 1 107 ? 6.092 -3.274 11.246 1.00 93.50 107 ALA A C 1
ATOM 827 O O . ALA A 1 107 ? 6.553 -2.573 10.345 1.00 93.50 107 ALA A O 1
ATOM 828 N N . ASP A 1 108 ? 5.974 -2.822 12.497 1.00 95.25 108 ASP A N 1
ATOM 829 C CA . ASP A 1 108 ? 6.368 -1.466 12.899 1.00 95.25 108 ASP A CA 1
ATOM 830 C C . ASP A 1 108 ? 7.862 -1.210 12.702 1.00 95.25 108 ASP A C 1
ATOM 832 O O . ASP A 1 108 ? 8.266 -0.156 12.206 1.00 95.25 108 ASP A O 1
ATOM 836 N N . ASP A 1 109 ? 8.700 -2.173 13.081 1.00 95.00 109 ASP A N 1
ATOM 837 C CA . ASP A 1 109 ? 10.147 -2.070 12.921 1.00 95.00 109 ASP A CA 1
ATOM 838 C C . ASP A 1 109 ? 10.583 -2.163 11.459 1.00 95.00 109 ASP A C 1
ATOM 840 O O . ASP A 1 109 ? 11.612 -1.599 11.081 1.00 95.00 109 ASP A O 1
ATOM 844 N N . GLU A 1 110 ? 9.834 -2.868 10.613 1.00 94.81 110 GLU A N 1
ATOM 845 C CA . GLU A 1 110 ? 10.037 -2.826 9.167 1.00 94.81 110 GLU A CA 1
ATOM 846 C C . GLU A 1 110 ? 9.653 -1.463 8.591 1.00 94.81 110 GLU A C 1
ATOM 848 O O . GLU A 1 110 ? 10.457 -0.863 7.881 1.00 94.81 110 GLU A O 1
ATOM 853 N N . LEU A 1 111 ? 8.490 -0.926 8.961 1.00 93.94 111 LEU A N 1
ATOM 854 C CA . LEU A 1 111 ? 8.021 0.369 8.475 1.00 93.94 111 LEU A CA 1
ATOM 855 C C . LEU A 1 111 ? 9.003 1.501 8.824 1.00 93.94 111 LEU A C 1
ATOM 857 O O . LEU A 1 111 ? 9.341 2.308 7.959 1.00 93.94 111 LEU A O 1
ATOM 861 N N . LYS A 1 112 ? 9.560 1.498 10.044 1.00 93.31 112 LYS A N 1
ATOM 862 C CA . LYS A 1 112 ? 10.637 2.420 10.466 1.00 93.31 112 LYS A CA 1
ATOM 863 C C . LYS A 1 112 ? 11.890 2.334 9.591 1.00 93.31 112 LYS A C 1
ATOM 865 O O . LYS A 1 112 ? 12.565 3.339 9.383 1.00 93.31 112 LYS A O 1
ATOM 870 N N . ARG A 1 113 ? 12.233 1.136 9.110 1.00 92.88 113 ARG A N 1
ATOM 871 C CA . ARG A 1 113 ? 13.420 0.881 8.274 1.00 92.88 113 ARG A CA 1
ATOM 872 C C . ARG A 1 113 ? 13.169 1.127 6.787 1.00 92.88 113 ARG A C 1
ATOM 874 O O . ARG A 1 113 ? 14.129 1.139 6.018 1.00 92.88 113 ARG A O 1
ATOM 881 N N . SER A 1 114 ? 11.918 1.362 6.398 1.00 92.06 114 SER A N 1
ATOM 882 C CA . SER A 1 114 ? 11.492 1.492 5.006 1.00 92.06 114 SER A CA 1
ATOM 883 C C . SER A 1 114 ? 10.882 2.869 4.711 1.00 92.06 114 SER A C 1
ATOM 885 O O . SER A 1 114 ? 9.719 2.951 4.312 1.00 92.06 114 SER A O 1
ATOM 887 N N . PRO A 1 115 ? 11.658 3.972 4.803 1.00 86.19 115 PRO A N 1
ATOM 888 C CA . PRO A 1 115 ? 11.153 5.322 4.520 1.00 86.19 115 PRO A CA 1
ATOM 889 C C . PRO A 1 115 ? 10.628 5.476 3.081 1.00 86.19 115 PRO A C 1
ATOM 891 O O . PRO A 1 115 ? 9.793 6.336 2.807 1.00 86.19 115 PRO A O 1
ATOM 894 N N . GLY A 1 116 ? 11.073 4.613 2.157 1.00 91.56 116 GLY A N 1
ATOM 895 C CA . GLY A 1 116 ? 10.552 4.552 0.792 1.00 91.56 116 GLY A CA 1
ATOM 896 C C . GLY A 1 116 ? 9.055 4.237 0.728 1.00 91.56 116 GLY A C 1
ATOM 897 O O . GLY A 1 116 ? 8.357 4.846 -0.073 1.00 91.56 116 GLY A O 1
ATOM 898 N N . ALA A 1 117 ? 8.537 3.364 1.602 1.00 93.75 117 ALA A N 1
ATOM 899 C CA . ALA A 1 117 ? 7.120 2.993 1.602 1.00 93.75 117 ALA A CA 1
ATOM 900 C C . ALA A 1 117 ? 6.217 4.206 1.867 1.00 93.75 117 ALA A C 1
ATOM 902 O O . ALA A 1 117 ? 5.227 4.406 1.167 1.00 93.75 117 ALA A O 1
ATOM 903 N N . HIS A 1 118 ? 6.615 5.057 2.816 1.00 93.31 118 HIS A N 1
ATOM 904 C CA . HIS A 1 118 ? 5.917 6.301 3.117 1.00 93.31 118 HIS A CA 1
ATOM 905 C C . HIS A 1 118 ? 5.905 7.258 1.912 1.00 93.31 118 HIS A C 1
ATOM 907 O O . HIS A 1 118 ? 4.854 7.771 1.531 1.00 93.31 118 HIS A O 1
ATOM 913 N N . ARG A 1 119 ? 7.056 7.449 1.254 1.00 94.44 119 ARG A N 1
ATOM 914 C CA . ARG A 1 119 ? 7.148 8.277 0.041 1.00 94.44 119 ARG A CA 1
ATOM 915 C C . ARG A 1 119 ? 6.253 7.749 -1.084 1.00 94.44 119 ARG A C 1
ATOM 917 O O . ARG A 1 119 ? 5.547 8.535 -1.708 1.00 94.44 119 ARG A O 1
ATOM 924 N N . PHE A 1 120 ? 6.277 6.442 -1.345 1.00 96.69 120 PHE A N 1
ATOM 925 C CA . PHE A 1 120 ? 5.454 5.842 -2.397 1.00 96.69 120 PHE A CA 1
ATOM 926 C C . PHE A 1 120 ? 3.958 5.980 -2.102 1.00 96.69 120 PHE A C 1
ATOM 928 O O . PHE A 1 120 ? 3.198 6.259 -3.023 1.00 96.69 120 PHE A O 1
ATOM 935 N N . ALA A 1 121 ? 3.538 5.861 -0.838 1.00 96.31 121 ALA A N 1
ATOM 936 C CA . ALA A 1 121 ? 2.146 6.067 -0.440 1.00 96.31 121 ALA A CA 1
ATOM 937 C C . ALA A 1 121 ? 1.638 7.477 -0.795 1.00 96.31 121 ALA A C 1
ATOM 939 O O . ALA A 1 121 ? 0.547 7.618 -1.347 1.00 96.31 121 ALA A O 1
ATOM 940 N N . TRP A 1 122 ? 2.447 8.513 -0.560 1.00 95.62 122 TRP A N 1
ATOM 941 C CA . TRP A 1 122 ? 2.104 9.880 -0.965 1.00 95.62 122 TRP A CA 1
ATOM 942 C C . TRP A 1 122 ? 2.036 10.063 -2.477 1.00 95.62 122 TRP A C 1
ATOM 944 O O . TRP A 1 122 ? 1.083 10.652 -2.980 1.00 95.62 122 TRP A O 1
ATOM 954 N N . GLN A 1 123 ? 3.007 9.511 -3.206 1.00 96.12 123 GLN A N 1
ATOM 955 C CA . GLN A 1 123 ? 3.020 9.584 -4.668 1.00 96.1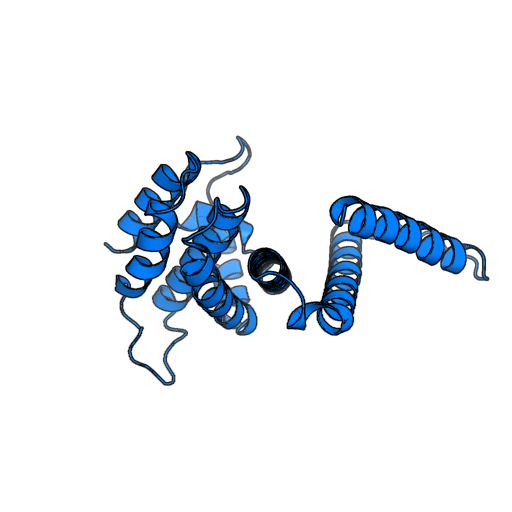2 123 GLN A CA 1
ATOM 956 C C . GLN A 1 123 ? 1.812 8.859 -5.284 1.00 96.12 123 GLN A C 1
ATOM 958 O O . GLN A 1 123 ? 1.242 9.337 -6.260 1.00 96.12 123 GLN A O 1
ATOM 963 N N . ILE A 1 124 ? 1.380 7.731 -4.707 1.00 96.81 124 ILE A N 1
ATOM 964 C CA . ILE A 1 124 ? 0.156 7.031 -5.128 1.00 96.81 124 ILE A CA 1
ATOM 965 C C . ILE A 1 124 ? -1.049 7.969 -5.042 1.00 96.81 124 ILE A C 1
ATOM 967 O O . ILE A 1 124 ? -1.806 8.051 -6.004 1.00 96.81 124 ILE A O 1
ATOM 971 N N . MET A 1 125 ? -1.210 8.683 -3.926 1.00 95.56 125 MET A N 1
ATOM 972 C CA . MET A 1 125 ? -2.324 9.613 -3.733 1.00 95.56 125 MET A CA 1
ATOM 973 C C . MET A 1 125 ? -2.282 10.777 -4.736 1.00 95.56 125 MET A C 1
ATOM 975 O O . MET A 1 125 ? -3.296 11.069 -5.364 1.00 95.56 125 MET A O 1
ATOM 979 N N . GLU A 1 126 ? -1.106 11.382 -4.938 1.00 94.12 126 GLU A N 1
ATOM 980 C CA . GLU A 1 126 ? -0.895 12.477 -5.900 1.00 94.12 126 GLU A CA 1
ATOM 981 C C . GLU A 1 126 ? -1.288 12.070 -7.328 1.00 94.12 126 GLU A C 1
ATOM 983 O O . GLU A 1 126 ? -1.954 12.815 -8.045 1.00 94.12 126 GLU A O 1
ATOM 988 N N . HIS A 1 127 ? -0.918 10.860 -7.752 1.00 93.50 127 HIS A N 1
ATOM 989 C CA . HIS A 1 127 ? -1.285 10.371 -9.076 1.00 93.50 127 HIS A CA 1
ATOM 990 C C . HIS A 1 127 ? -2.747 9.909 -9.160 1.00 93.50 127 HIS A C 1
ATOM 992 O O . HIS A 1 127 ? -3.366 10.109 -10.207 1.00 93.50 127 HIS A O 1
ATOM 998 N N . ALA A 1 128 ? -3.305 9.335 -8.089 1.00 92.19 128 ALA A N 1
ATOM 999 C CA . ALA A 1 128 ? -4.684 8.850 -8.051 1.00 92.19 128 ALA A CA 1
ATOM 1000 C C . ALA A 1 128 ? -5.715 9.984 -8.142 1.00 92.19 128 ALA A C 1
ATOM 1002 O O . ALA A 1 128 ? -6.622 9.890 -8.961 1.00 92.19 128 ALA A O 1
ATOM 1003 N N . GLU A 1 129 ? -5.531 11.086 -7.404 1.00 85.94 129 GLU A N 1
ATOM 1004 C CA . GLU A 1 129 ? -6.461 12.236 -7.391 1.00 85.94 129 GLU A CA 1
ATOM 1005 C C . GLU A 1 129 ? -6.767 12.768 -8.803 1.00 85.94 129 GLU A C 1
ATOM 1007 O O . GLU A 1 129 ? -7.869 13.210 -9.139 1.00 85.94 129 GLU A O 1
ATOM 1012 N N . THR A 1 130 ? -5.768 12.673 -9.669 1.00 83.31 130 THR A N 1
ATOM 1013 C CA . THR A 1 130 ? -5.819 13.197 -11.026 1.00 83.31 130 THR A CA 1
ATOM 1014 C C . THR A 1 130 ? -6.369 12.208 -12.068 1.00 83.31 130 THR A C 1
ATOM 1016 O O . THR A 1 130 ? -6.326 12.502 -13.265 1.00 83.31 130 THR A O 1
ATOM 1019 N N . LEU A 1 131 ? -6.843 11.032 -11.637 1.00 80.94 131 LEU A N 1
ATOM 1020 C CA . LEU A 1 131 ? -7.515 10.014 -12.462 1.00 80.94 131 LEU A CA 1
ATOM 1021 C C . LEU A 1 131 ? -9.052 10.106 -12.406 1.00 80.94 131 LEU A C 1
ATOM 1023 O O . LEU A 1 131 ? -9.728 9.339 -13.095 1.00 80.94 131 LEU A O 1
ATOM 1027 N N . SER A 1 132 ? -9.589 11.051 -11.629 1.00 67.00 132 SER A N 1
ATOM 1028 C CA . SER A 1 132 ? -11.016 11.210 -11.304 1.00 67.00 132 SER A CA 1
ATOM 1029 C C . SER A 1 132 ? -11.961 11.370 -12.508 1.00 67.00 132 SER A C 1
ATOM 1031 O O . SER A 1 132 ? -13.139 11.036 -12.393 1.00 67.00 132 SER A O 1
ATOM 1033 N N . ASP A 1 133 ? -11.457 11.780 -13.676 1.00 73.25 133 ASP A N 1
ATOM 1034 C CA . ASP A 1 133 ? -12.251 11.960 -14.904 1.00 73.25 133 ASP A CA 1
ATOM 1035 C C . ASP A 1 133 ? -12.411 10.682 -15.755 1.00 73.25 133 ASP A C 1
ATOM 1037 O O . ASP A 1 133 ? -13.101 10.681 -16.777 1.00 73.25 133 ASP A O 1
ATOM 1041 N N . THR A 1 134 ? -11.766 9.578 -15.370 1.00 79.44 134 THR A N 1
ATOM 1042 C CA . THR A 1 134 ? -11.801 8.306 -16.111 1.00 79.44 134 THR A CA 1
ATOM 1043 C C . THR A 1 134 ? -12.323 7.180 -15.234 1.00 79.44 134 THR A C 1
ATOM 1045 O O . THR A 1 134 ? -12.143 7.216 -14.023 1.00 79.44 134 THR A O 1
ATOM 1048 N N . ILE A 1 135 ? -12.952 6.156 -15.829 1.00 79.44 135 ILE A N 1
ATOM 1049 C CA . ILE A 1 135 ? -13.308 4.943 -15.076 1.00 79.44 135 ILE A CA 1
ATOM 1050 C C . ILE A 1 135 ? -11.994 4.331 -14.567 1.00 79.44 135 ILE A C 1
ATOM 1052 O O . ILE A 1 135 ? -11.201 3.862 -15.389 1.00 79.44 135 ILE A O 1
ATOM 1056 N N . PRO A 1 136 ? -11.741 4.345 -13.246 1.00 81.31 136 PRO A N 1
ATOM 1057 C CA . PRO A 1 136 ? -10.454 3.935 -12.711 1.00 81.31 136 PRO A CA 1
ATOM 1058 C C . PRO A 1 136 ? -10.291 2.431 -12.868 1.00 81.31 136 PRO A C 1
ATOM 1060 O O . PRO A 1 136 ? -11.273 1.695 -12.786 1.00 81.31 136 PRO A O 1
ATOM 1063 N N . SER A 1 137 ? -9.063 1.945 -13.032 1.00 89.06 137 SER A N 1
ATOM 1064 C CA . SER A 1 137 ? -8.814 0.506 -13.061 1.00 89.06 137 SER A CA 1
ATOM 1065 C C . SER A 1 137 ? -9.275 -0.182 -11.764 1.00 89.06 137 SER A C 1
ATOM 1067 O O . SER A 1 137 ? -9.170 0.398 -10.681 1.00 89.06 137 SER A O 1
ATOM 1069 N N . PRO A 1 138 ? -9.725 -1.452 -11.821 1.00 89.12 138 PRO A N 1
ATOM 1070 C CA . PRO A 1 138 ? -10.272 -2.170 -10.661 1.00 89.12 138 PRO A CA 1
ATOM 1071 C C . PRO A 1 138 ? -9.274 -2.391 -9.518 1.00 89.12 138 PRO A C 1
ATOM 1073 O O . PRO A 1 138 ? -9.669 -2.708 -8.399 1.00 89.12 138 PRO A O 1
ATOM 1076 N N . TRP A 1 139 ? -7.977 -2.243 -9.782 1.00 90.69 139 TRP A N 1
ATOM 1077 C CA . TRP A 1 139 ? -6.920 -2.396 -8.787 1.00 90.69 139 TRP A CA 1
ATOM 1078 C C . TRP A 1 139 ? -6.547 -1.066 -8.103 1.00 90.69 139 TRP A C 1
ATOM 1080 O O . TRP A 1 139 ? -5.912 -1.094 -7.048 1.00 90.69 139 TRP A O 1
ATOM 1090 N N . LEU A 1 140 ? -6.966 0.088 -8.641 1.00 94.62 140 LEU A N 1
ATOM 1091 C CA . LEU A 1 140 ? -6.645 1.406 -8.082 1.00 94.62 140 LEU A CA 1
ATOM 1092 C C . LEU A 1 140 ? -7.152 1.594 -6.637 1.00 94.62 140 LEU A C 1
ATOM 1094 O O . LEU A 1 140 ? -6.355 2.045 -5.809 1.00 94.62 140 LEU A O 1
ATOM 1098 N N . PRO A 1 141 ? -8.388 1.178 -6.268 1.00 95.75 141 PRO A N 1
ATOM 1099 C CA . PRO A 1 141 ? -8.839 1.240 -4.876 1.00 95.75 141 PRO A CA 1
ATOM 1100 C C . PRO A 1 141 ? -7.897 0.529 -3.910 1.00 95.75 141 PRO A C 1
ATOM 1102 O O . PRO A 1 141 ? -7.653 1.005 -2.807 1.00 95.75 141 PRO A O 1
ATOM 1105 N N . VAL A 1 142 ? -7.327 -0.603 -4.334 1.00 96.31 142 VAL A N 1
ATOM 1106 C CA . VAL A 1 142 ? -6.388 -1.373 -3.514 1.00 96.31 142 VAL A CA 1
ATOM 1107 C C . VAL A 1 142 ? -5.127 -0.549 -3.269 1.00 96.31 142 VAL A C 1
ATOM 1109 O O . VAL A 1 142 ? -4.711 -0.414 -2.121 1.00 96.31 142 VAL A O 1
ATOM 1112 N N . ALA A 1 143 ? -4.549 0.049 -4.313 1.00 97.31 143 ALA A N 1
ATOM 1113 C CA . ALA A 1 143 ? -3.356 0.878 -4.177 1.00 97.31 143 ALA A CA 1
ATOM 1114 C C . ALA A 1 143 ? -3.586 2.076 -3.238 1.00 97.31 143 ALA A C 1
ATOM 1116 O O . ALA A 1 143 ? -2.790 2.285 -2.320 1.00 97.31 143 ALA A O 1
ATOM 1117 N N . VAL A 1 144 ? -4.695 2.804 -3.414 1.00 97.62 144 VAL A N 1
ATOM 1118 C CA . VAL A 1 144 ? -5.061 3.960 -2.575 1.00 97.62 144 VAL A CA 1
ATOM 1119 C C . VAL A 1 144 ? -5.328 3.539 -1.131 1.00 97.62 144 VAL A C 1
ATOM 1121 O O . VAL A 1 144 ? -4.806 4.156 -0.204 1.00 97.62 144 VAL A O 1
ATOM 1124 N N . PHE A 1 145 ? -6.072 2.454 -0.914 1.00 97.81 145 PHE A N 1
ATOM 1125 C CA . PHE A 1 145 ? -6.355 1.947 0.426 1.00 97.81 145 PHE A CA 1
ATOM 1126 C C . PHE A 1 145 ? -5.073 1.572 1.177 1.00 97.81 145 PHE A C 1
ATOM 1128 O O . PHE A 1 145 ? -4.859 2.019 2.302 1.00 97.81 145 PHE A O 1
ATOM 1135 N N . TYR A 1 146 ? -4.178 0.808 0.548 1.00 98.06 146 TYR A N 1
ATOM 1136 C CA . TYR A 1 146 ? -2.902 0.439 1.161 1.00 98.06 146 TYR A CA 1
ATOM 1137 C C . TYR A 1 146 ? -1.981 1.631 1.404 1.00 98.06 146 TYR A C 1
ATOM 1139 O O . TYR A 1 146 ? -1.310 1.665 2.435 1.00 98.06 146 TYR A O 1
ATOM 1147 N N . ALA A 1 147 ? -1.957 2.606 0.495 1.00 98.00 147 ALA A N 1
ATOM 1148 C CA . ALA A 1 147 ? -1.237 3.851 0.715 1.00 98.00 147 ALA A CA 1
ATOM 1149 C C . ALA A 1 147 ? -1.773 4.570 1.966 1.00 98.00 147 ALA A C 1
ATOM 1151 O O . ALA A 1 147 ? -0.992 4.906 2.854 1.00 98.00 147 ALA A O 1
ATOM 1152 N N . GLY A 1 148 ? -3.098 4.686 2.108 1.00 97.25 148 GLY A N 1
ATOM 1153 C CA . GLY A 1 148 ? -3.736 5.247 3.302 1.00 97.25 148 GLY A CA 1
ATOM 1154 C C . GLY A 1 148 ? -3.373 4.498 4.589 1.00 97.25 148 GLY A C 1
ATOM 1155 O O . GLY A 1 148 ? -3.078 5.125 5.605 1.00 97.25 148 GLY A O 1
ATOM 1156 N N . LEU A 1 149 ? -3.305 3.163 4.547 1.00 97.00 149 LEU A N 1
ATOM 1157 C CA . LEU A 1 149 ? -2.877 2.346 5.689 1.00 97.00 149 LEU A CA 1
ATOM 1158 C C . LEU A 1 149 ? -1.408 2.570 6.076 1.00 97.00 149 LEU A C 1
ATOM 1160 O O . LEU A 1 149 ? -1.086 2.600 7.265 1.00 97.00 149 LEU A O 1
ATOM 1164 N N . VAL A 1 150 ? -0.519 2.746 5.095 1.00 96.69 150 VAL A N 1
ATOM 1165 C CA . VAL A 1 150 ? 0.885 3.104 5.346 1.00 96.69 150 VAL A CA 1
ATOM 1166 C C . VAL A 1 150 ? 0.965 4.469 6.029 1.00 96.69 150 VAL A C 1
ATOM 1168 O O . VAL A 1 150 ? 1.623 4.579 7.062 1.00 96.69 150 VAL A O 1
ATOM 1171 N N . ILE A 1 151 ? 0.246 5.480 5.522 1.00 95.31 151 ILE A N 1
ATOM 1172 C CA . ILE A 1 151 ? 0.201 6.818 6.139 1.00 95.31 151 ILE A CA 1
ATOM 1173 C C . ILE A 1 151 ? -0.346 6.752 7.568 1.00 95.31 151 ILE A C 1
ATOM 1175 O O . ILE A 1 151 ? 0.248 7.317 8.488 1.00 95.31 151 ILE A O 1
ATOM 1179 N N . TRP A 1 152 ? -1.444 6.023 7.785 1.00 95.25 152 TRP A N 1
ATOM 1180 C CA . TRP A 1 152 ? -2.008 5.815 9.118 1.00 95.25 152 TRP A CA 1
ATOM 1181 C C . TRP A 1 152 ? -0.969 5.243 10.083 1.00 95.25 152 TRP A C 1
ATOM 1183 O O . TRP A 1 152 ? -0.767 5.786 11.172 1.00 95.25 152 TRP A O 1
ATOM 1193 N N . ARG A 1 153 ? -0.281 4.165 9.689 1.00 94.62 153 ARG A N 1
ATOM 1194 C CA . ARG A 1 153 ? 0.668 3.500 10.582 1.00 94.62 153 ARG A CA 1
ATOM 1195 C C . ARG A 1 153 ? 1.906 4.363 10.838 1.00 94.62 153 ARG A C 1
ATOM 1197 O O . ARG A 1 153 ? 2.339 4.452 11.985 1.00 94.62 153 ARG A O 1
ATOM 1204 N N . CYS A 1 154 ? 2.413 5.076 9.829 1.00 92.81 154 CYS A N 1
ATOM 1205 C CA . CYS A 1 154 ? 3.471 6.078 10.004 1.00 92.81 154 CYS A CA 1
ATOM 1206 C C . CYS A 1 154 ? 3.070 7.174 11.005 1.00 92.81 154 CYS A C 1
ATOM 1208 O O . CYS A 1 154 ? 3.867 7.526 11.880 1.00 92.81 154 CYS A O 1
ATOM 1210 N N . SER A 1 155 ? 1.824 7.655 10.932 1.00 90.75 155 SER A N 1
ATOM 1211 C CA . SER A 1 155 ? 1.270 8.651 11.857 1.00 90.75 155 SER A CA 1
ATOM 1212 C C . SER A 1 155 ? 1.192 8.123 13.295 1.00 90.75 155 SER A C 1
ATOM 1214 O O . SER A 1 155 ? 1.648 8.795 14.223 1.00 90.75 155 SER A O 1
ATOM 1216 N N . VAL A 1 156 ? 0.705 6.889 13.494 1.00 91.00 156 VAL A N 1
ATOM 1217 C CA . VAL A 1 156 ? 0.675 6.219 14.811 1.00 91.00 156 VAL A CA 1
ATOM 1218 C C . VAL A 1 156 ? 2.081 6.098 15.407 1.00 91.00 156 VAL A C 1
ATOM 1220 O O . VAL A 1 156 ? 2.277 6.359 16.595 1.00 91.00 156 VAL A O 1
ATOM 1223 N N . LEU A 1 157 ? 3.068 5.756 14.577 1.00 90.50 157 LEU A N 1
ATOM 1224 C CA . LEU A 1 157 ? 4.469 5.609 14.974 1.00 90.50 157 LEU A CA 1
ATOM 1225 C C . LEU A 1 157 ? 5.237 6.938 15.065 1.00 90.50 157 LEU A C 1
ATOM 1227 O O . LEU A 1 157 ? 6.404 6.930 15.457 1.00 90.50 157 LEU A O 1
ATOM 1231 N N . LYS A 1 158 ? 4.603 8.073 14.736 1.00 88.31 158 LYS A N 1
ATOM 1232 C CA . LYS A 1 158 ? 5.208 9.417 14.718 1.00 88.31 158 LYS A CA 1
ATOM 1233 C C . LYS A 1 158 ? 6.468 9.507 13.847 1.00 88.31 158 LYS A C 1
ATOM 1235 O O . LYS A 1 158 ? 7.418 10.211 14.192 1.00 88.31 158 LYS A O 1
ATOM 1240 N N . LEU A 1 159 ? 6.475 8.807 12.713 1.00 83.50 159 LEU A N 1
ATOM 1241 C CA . LEU A 1 159 ? 7.610 8.817 11.780 1.00 83.50 159 LEU A CA 1
ATOM 1242 C C . LEU A 1 159 ? 7.729 10.141 11.002 1.00 83.50 159 LEU A C 1
ATOM 1244 O O . LEU A 1 159 ? 8.802 10.453 10.494 1.00 83.50 159 LEU A O 1
ATOM 1248 N N . ASP A 1 160 ? 6.686 10.974 11.026 1.00 67.69 160 ASP A N 1
ATOM 1249 C CA . ASP A 1 160 ? 6.573 12.212 10.238 1.00 67.69 160 ASP A CA 1
ATOM 1250 C C . ASP A 1 160 ? 6.986 13.468 11.019 1.00 67.69 160 ASP A C 1
ATOM 1252 O O . ASP A 1 160 ? 6.374 14.531 10.918 1.00 67.69 160 ASP A O 1
ATOM 1256 N N . SER A 1 161 ? 8.032 13.359 11.841 1.00 55.03 161 SER A N 1
ATOM 1257 C CA . SER A 1 161 ? 8.504 14.470 12.684 1.00 55.03 161 SER A CA 1
ATOM 1258 C C . SER A 1 161 ? 9.274 15.559 11.923 1.00 55.03 161 SER A C 1
ATOM 1260 O O . SER A 1 161 ? 9.647 16.572 12.516 1.00 55.03 161 SER A O 1
ATOM 1262 N N . SER A 1 162 ? 9.480 15.405 10.612 1.00 51.72 162 SER A N 1
ATOM 1263 C CA . SER A 1 162 ? 10.202 16.368 9.785 1.00 51.72 162 SER A CA 1
ATOM 1264 C C . SER A 1 162 ? 9.346 16.908 8.628 1.00 51.72 162 SER A C 1
ATOM 1266 O O . SER A 1 162 ? 8.987 16.211 7.687 1.00 51.72 162 SER A O 1
ATOM 1268 N N . THR A 1 163 ? 9.114 18.223 8.686 1.00 45.66 163 THR A N 1
ATOM 1269 C CA . THR A 1 163 ? 8.910 19.198 7.587 1.00 45.66 163 THR A CA 1
ATOM 1270 C C . THR A 1 163 ? 7.531 19.693 7.147 1.00 45.66 163 THR A C 1
ATOM 1272 O O . THR A 1 163 ? 7.492 20.800 6.626 1.00 45.66 163 THR A O 1
ATOM 1275 N N . THR A 1 164 ? 6.393 19.069 7.437 1.00 44.12 164 THR A N 1
ATOM 1276 C CA . THR A 1 164 ? 5.084 19.754 7.290 1.00 44.12 164 THR A CA 1
ATOM 1277 C C . THR A 1 164 ? 4.078 19.125 8.243 1.00 44.12 164 THR A C 1
ATOM 1279 O O . THR A 1 164 ? 4.083 17.913 8.407 1.00 44.12 164 THR A O 1
ATOM 1282 N N . GLY A 1 165 ? 3.249 19.926 8.915 1.00 44.84 165 GLY A N 1
ATOM 1283 C CA . GLY A 1 165 ? 2.363 19.533 10.024 1.00 44.84 165 GLY A CA 1
ATOM 1284 C C . GLY A 1 165 ? 1.221 18.552 9.701 1.00 44.84 165 GLY A C 1
ATOM 1285 O O . GLY A 1 165 ? 0.095 18.770 10.137 1.00 44.84 165 GLY A O 1
ATOM 1286 N N . HIS A 1 166 ? 1.496 17.460 8.989 1.00 50.84 166 HIS A N 1
ATOM 1287 C CA . HIS A 1 166 ? 0.554 16.411 8.597 1.00 50.84 166 HIS A CA 1
ATOM 1288 C C . HIS A 1 166 ? 0.370 15.314 9.661 1.00 50.84 166 HIS A C 1
ATOM 1290 O O . HIS A 1 166 ? -0.295 14.318 9.405 1.00 50.84 166 HIS A O 1
ATOM 1296 N N . GLY A 1 167 ? 0.864 15.505 10.892 1.00 55.31 167 GLY A N 1
ATOM 1297 C CA . GLY A 1 167 ? 0.704 14.553 12.005 1.00 55.31 167 GLY A CA 1
ATOM 1298 C C . GLY A 1 167 ? -0.739 14.349 12.502 1.00 55.31 167 GLY A C 1
ATOM 1299 O O . GLY A 1 167 ? -0.951 13.735 13.545 1.00 55.31 167 GLY A O 1
ATOM 1300 N N . SER A 1 168 ? -1.740 14.874 11.792 1.00 75.94 168 SER A N 1
ATOM 1301 C CA . SER A 1 168 ? -3.148 14.667 12.104 1.00 75.94 168 SER A CA 1
ATOM 1302 C C . SER A 1 168 ? -3.685 13.469 11.332 1.00 75.94 168 SER A C 1
ATOM 1304 O O . SER A 1 168 ? -3.603 13.435 10.107 1.00 75.94 168 SER A O 1
ATOM 1306 N N . ARG A 1 169 ? -4.365 12.548 12.028 1.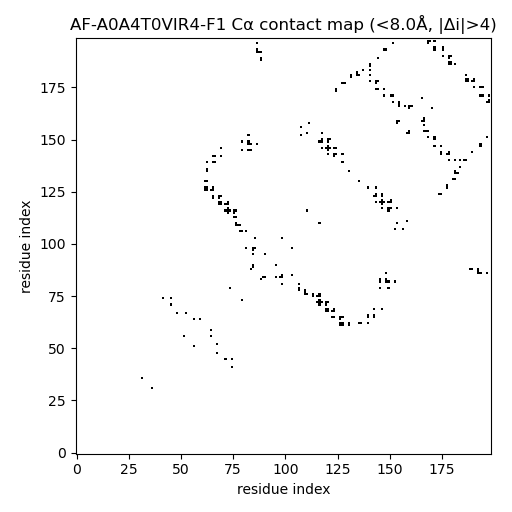00 82.19 169 ARG A N 1
ATOM 1307 C CA . ARG A 1 169 ? -5.140 11.453 11.410 1.00 82.19 169 ARG A CA 1
ATOM 1308 C C . ARG A 1 169 ? -6.154 11.939 10.360 1.00 82.19 169 ARG A C 1
ATOM 1310 O O . ARG A 1 169 ? -6.578 11.157 9.520 1.00 82.19 169 ARG A O 1
ATOM 1317 N N . LYS A 1 170 ? -6.484 13.239 10.350 1.00 88.00 170 LYS A N 1
ATOM 1318 C CA . LYS A 1 170 ? -7.256 13.911 9.289 1.00 88.00 170 LYS A CA 1
ATOM 1319 C C . LYS A 1 170 ? -6.657 13.751 7.893 1.00 88.00 170 LYS A C 1
ATOM 1321 O O . LYS A 1 170 ? -7.393 13.873 6.926 1.00 88.00 170 LYS A O 1
ATOM 1326 N N . VAL A 1 171 ? -5.366 13.448 7.776 1.00 90.94 171 VAL A N 1
ATOM 1327 C CA . VAL A 1 171 ? -4.718 13.149 6.494 1.00 90.94 171 VAL A CA 1
ATOM 1328 C C . VAL A 1 171 ? -5.385 11.989 5.745 1.00 90.94 171 VAL A C 1
ATOM 1330 O O . VAL A 1 171 ? -5.420 11.981 4.517 1.00 90.94 171 VAL A O 1
ATOM 1333 N N . LEU A 1 172 ? -6.001 11.052 6.475 1.00 95.00 172 LEU A N 1
ATOM 1334 C CA . LEU A 1 172 ? -6.740 9.934 5.890 1.00 95.00 172 LEU A CA 1
ATOM 1335 C C . LEU A 1 172 ? -7.977 10.379 5.100 1.00 95.00 172 LEU A C 1
ATOM 1337 O O . LEU A 1 172 ? -8.428 9.631 4.237 1.00 95.00 172 LEU A O 1
ATOM 1341 N N . LEU A 1 173 ? -8.484 11.599 5.323 1.00 95.44 173 LEU A N 1
ATOM 1342 C CA . LEU A 1 173 ? -9.610 12.149 4.562 1.00 95.44 173 LEU A CA 1
ATOM 1343 C C . LEU A 1 173 ? -9.318 12.233 3.061 1.00 95.44 173 LEU A C 1
ATOM 1345 O O . LEU A 1 173 ? -10.242 12.056 2.277 1.00 95.44 173 LEU A O 1
ATOM 1349 N N . LEU A 1 174 ? -8.057 12.446 2.663 1.00 95.00 174 LEU A N 1
ATOM 1350 C CA . LEU A 1 174 ? -7.662 12.469 1.250 1.00 95.00 174 LEU A CA 1
ATOM 1351 C C . LEU A 1 174 ? -7.922 11.109 0.589 1.00 95.00 174 LEU A C 1
ATOM 1353 O O . LEU A 1 174 ? -8.584 11.024 -0.441 1.00 95.00 174 LEU A O 1
ATOM 1357 N N . PHE A 1 175 ? -7.471 10.036 1.240 1.00 96.69 175 PHE A N 1
ATOM 1358 C CA . PHE A 1 175 ? -7.644 8.664 0.766 1.00 96.69 175 PHE A CA 1
ATOM 1359 C C . PHE A 1 175 ? -9.110 8.225 0.810 1.00 96.69 175 PHE A C 1
ATOM 1361 O O . PHE A 1 175 ? -9.587 7.568 -0.110 1.00 96.69 175 PHE A O 1
ATOM 1368 N N . ILE A 1 176 ? -9.830 8.599 1.872 1.00 97.31 176 ILE A N 1
ATOM 1369 C CA . ILE A 1 176 ? -11.263 8.323 2.021 1.00 97.31 176 ILE A CA 1
ATOM 1370 C C . ILE A 1 176 ? -12.051 8.961 0.878 1.00 97.31 176 ILE A C 1
ATOM 1372 O O . ILE A 1 176 ? -12.873 8.294 0.254 1.00 97.31 176 ILE A O 1
ATOM 1376 N N . GLU A 1 177 ? -11.809 10.241 0.608 1.00 96.19 177 GLU A N 1
ATOM 1377 C CA . GLU A 1 177 ? -12.530 10.971 -0.424 1.00 96.19 177 GLU A CA 1
ATOM 1378 C C . GLU A 1 177 ? -12.249 10.393 -1.812 1.00 96.19 177 GLU A C 1
ATOM 1380 O O . GLU A 1 177 ? -13.176 10.165 -2.586 1.00 96.19 177 GLU A O 1
ATOM 1385 N N . GLU A 1 178 ? -10.994 10.053 -2.093 1.00 95.44 178 GLU A N 1
ATOM 1386 C CA . GLU A 1 178 ? -10.621 9.428 -3.358 1.00 95.44 178 GLU A CA 1
ATOM 1387 C C . GLU A 1 178 ? -11.282 8.054 -3.538 1.00 95.44 178 GLU A C 1
ATOM 1389 O O . GLU A 1 178 ? -11.864 7.778 -4.584 1.00 95.44 178 GLU A O 1
ATOM 1394 N N . LEU A 1 179 ? -11.316 7.217 -2.496 1.00 96.25 179 LEU A N 1
ATOM 1395 C CA . LEU A 1 179 ? -12.013 5.928 -2.543 1.00 96.25 179 LEU A CA 1
ATOM 1396 C C . LEU A 1 179 ? -13.528 6.073 -2.748 1.00 96.25 179 LEU A C 1
ATOM 1398 O O . LEU A 1 179 ? -14.115 5.256 -3.457 1.00 96.25 179 LEU A O 1
ATOM 1402 N N . ARG A 1 180 ? -14.172 7.095 -2.164 1.00 96.12 180 ARG A N 1
ATOM 1403 C CA . ARG A 1 180 ? -15.618 7.344 -2.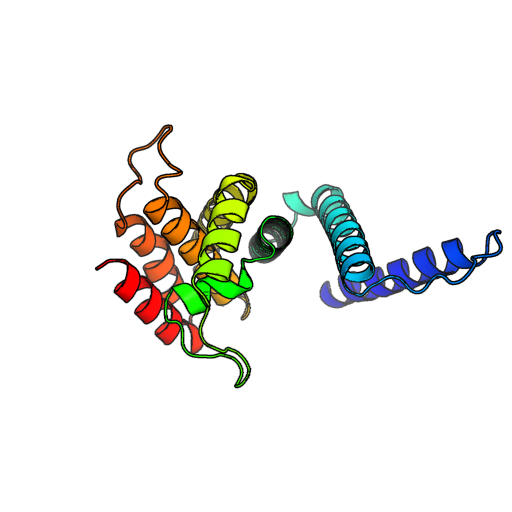332 1.00 96.12 180 ARG A CA 1
ATOM 1404 C C . ARG A 1 180 ? -16.002 7.723 -3.759 1.00 96.12 180 ARG A C 1
ATOM 1406 O O . ARG A 1 180 ? -17.118 7.421 -4.175 1.00 96.12 180 ARG A O 1
ATOM 1413 N N . ARG A 1 181 ? -15.104 8.379 -4.498 1.00 94.19 181 ARG A N 1
ATOM 1414 C CA . ARG A 1 181 ? -15.332 8.754 -5.904 1.00 94.19 181 ARG A CA 1
ATOM 1415 C C . ARG A 1 181 ? -15.278 7.552 -6.843 1.00 94.19 181 ARG A C 1
ATOM 1417 O O . ARG A 1 181 ? -15.832 7.604 -7.938 1.00 94.19 181 ARG A O 1
ATOM 1424 N N . MET A 1 182 ? -14.611 6.471 -6.439 1.00 93.88 182 MET A N 1
ATOM 1425 C CA . MET A 1 182 ? -14.447 5.296 -7.287 1.00 93.88 182 MET A CA 1
ATOM 1426 C C . MET A 1 182 ? -15.705 4.411 -7.282 1.00 93.88 182 MET A C 1
ATOM 1428 O O . MET A 1 182 ? -16.272 4.143 -6.224 1.00 93.88 182 MET A O 1
ATOM 1432 N N . PRO A 1 183 ? -16.114 3.855 -8.437 1.00 93.06 183 PRO A N 1
ATOM 1433 C CA . PRO A 1 183 ? -17.367 3.105 -8.573 1.00 93.06 183 PRO A CA 1
ATOM 1434 C C . PRO A 1 183 ? -17.283 1.648 -8.076 1.00 93.06 183 PRO A C 1
ATOM 1436 O O . PRO A 1 183 ? -18.165 0.838 -8.366 1.00 93.06 183 PRO A O 1
ATOM 1439 N N . TRP A 1 184 ? -16.208 1.268 -7.383 1.00 93.56 184 TRP A N 1
ATOM 1440 C CA . TRP A 1 184 ? -15.920 -0.128 -7.063 1.00 93.56 184 TRP A CA 1
ATOM 1441 C C . TRP A 1 184 ? -16.571 -0.553 -5.735 1.00 93.56 184 TRP A C 1
ATOM 1443 O O . TRP A 1 184 ? -16.387 0.125 -4.725 1.00 93.56 184 TRP A O 1
ATOM 1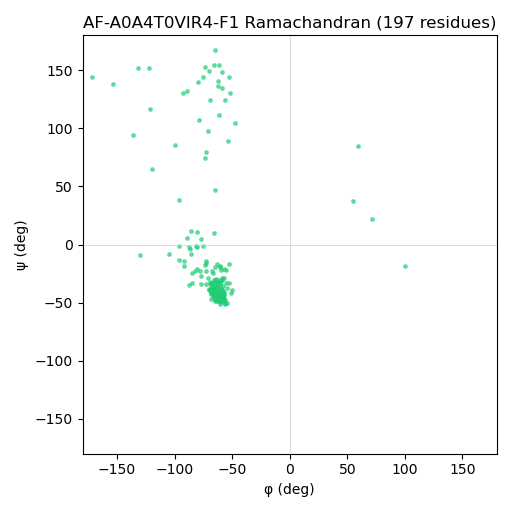453 N N . PRO A 1 185 ? -17.264 -1.710 -5.669 1.00 92.50 185 PRO A N 1
ATOM 1454 C CA . PRO A 1 185 ? -17.960 -2.146 -4.451 1.00 92.50 185 PRO A CA 1
ATOM 1455 C C . PRO A 1 185 ? -17.061 -2.310 -3.218 1.00 92.50 185 PRO A C 1
ATOM 1457 O O . PRO A 1 185 ? -17.513 -2.144 -2.088 1.00 92.50 185 PRO A O 1
ATOM 1460 N N . CYS A 1 186 ? -15.778 -2.632 -3.415 1.00 92.44 186 CYS A N 1
ATOM 1461 C CA . CYS A 1 186 ? -14.820 -2.780 -2.320 1.00 92.44 186 CYS A CA 1
ATOM 1462 C C . CYS A 1 186 ? -14.501 -1.453 -1.610 1.00 92.44 186 CYS A C 1
ATOM 1464 O O . CYS A 1 186 ? -14.112 -1.476 -0.439 1.00 92.44 186 CYS A O 1
ATOM 1466 N N . CYS A 1 187 ? -14.702 -0.308 -2.273 1.00 95.38 187 CYS A N 1
ATOM 1467 C CA . CYS A 1 187 ? -14.401 1.006 -1.715 1.00 95.38 187 CYS A CA 1
ATOM 1468 C C . CYS A 1 187 ? -15.206 1.301 -0.451 1.00 95.38 187 CYS A C 1
ATOM 1470 O O . CYS A 1 187 ? -14.671 1.907 0.470 1.00 95.38 187 CYS A O 1
ATOM 1472 N N . THR A 1 188 ? -16.458 0.840 -0.360 1.00 96.50 188 THR A N 1
ATOM 1473 C CA . THR A 1 188 ? -17.307 1.082 0.816 1.00 96.50 188 THR A CA 1
ATOM 1474 C C . THR A 1 188 ? -16.672 0.528 2.088 1.00 96.50 188 THR A C 1
ATOM 1476 O O . THR A 1 188 ? -16.547 1.242 3.079 1.00 96.50 188 THR A O 1
ATOM 1479 N N . THR A 1 189 ? -16.215 -0.725 2.061 1.00 96.75 189 THR A N 1
ATOM 1480 C CA . THR A 1 189 ? -15.553 -1.340 3.219 1.00 96.75 189 THR A CA 1
ATOM 1481 C C . THR A 1 189 ? -14.215 -0.667 3.514 1.00 96.75 189 THR A C 1
ATOM 1483 O O . THR A 1 189 ? -13.914 -0.407 4.674 1.00 96.75 189 THR A O 1
ATOM 1486 N N . MET A 1 190 ? -13.436 -0.330 2.481 1.00 97.44 190 MET A N 1
ATOM 1487 C CA . MET A 1 190 ? -12.153 0.369 2.639 1.00 97.44 190 MET A CA 1
ATOM 1488 C C . MET A 1 190 ? -12.320 1.743 3.303 1.00 97.44 190 MET A C 1
ATOM 1490 O O . MET A 1 190 ? -11.569 2.073 4.219 1.00 97.44 190 MET A O 1
ATOM 1494 N N . VAL A 1 191 ? -13.329 2.514 2.889 1.00 98.00 191 VAL A N 1
ATOM 1495 C CA . VAL A 1 191 ? -13.685 3.815 3.475 1.00 98.00 191 VAL A CA 1
ATOM 1496 C C . VAL A 1 191 ? -14.058 3.666 4.946 1.00 98.00 191 VAL A C 1
ATOM 1498 O O . VAL A 1 191 ? -13.461 4.342 5.778 1.00 98.00 191 VAL A O 1
ATOM 1501 N N . LEU A 1 192 ? -14.970 2.745 5.278 1.00 97.44 192 LEU A N 1
ATOM 1502 C CA . LEU A 1 192 ? -15.389 2.505 6.666 1.00 97.44 192 LEU A CA 1
ATOM 1503 C C . LEU A 1 192 ? -14.206 2.114 7.560 1.00 97.44 192 LEU A C 1
ATOM 1505 O O . LEU A 1 192 ? -14.108 2.559 8.703 1.00 97.44 192 LEU A O 1
ATOM 1509 N N . THR A 1 193 ? -13.280 1.306 7.037 1.00 97.62 193 THR A N 1
ATOM 1510 C CA . THR A 1 193 ? -12.053 0.963 7.756 1.00 97.62 193 THR A CA 1
ATOM 1511 C C . THR A 1 193 ? -11.192 2.197 8.011 1.00 97.62 193 THR A C 1
ATOM 1513 O O . THR A 1 193 ? -10.785 2.409 9.147 1.00 97.62 193 THR A O 1
ATOM 1516 N N . LEU A 1 194 ? -10.939 3.044 7.007 1.00 97.25 194 LEU A N 1
ATOM 1517 C CA . LEU A 1 194 ? -10.135 4.257 7.202 1.00 97.25 194 LEU A CA 1
ATOM 1518 C C . LEU A 1 194 ? -10.807 5.272 8.142 1.00 97.25 194 LEU A C 1
ATOM 1520 O O . LEU A 1 194 ? -10.117 5.896 8.944 1.00 97.25 194 LEU A O 1
ATOM 1524 N N . GLU A 1 195 ? -12.133 5.413 8.093 1.00 96.94 195 GLU A N 1
ATOM 1525 C CA . GLU A 1 195 ? -12.897 6.256 9.023 1.00 96.94 195 GLU A CA 1
ATOM 1526 C C . GLU A 1 195 ? -12.748 5.783 10.474 1.00 96.94 195 GLU A C 1
ATOM 1528 O O . GLU A 1 195 ? -12.543 6.599 11.373 1.00 96.94 195 GLU A O 1
ATOM 1533 N N . ALA A 1 196 ? -12.786 4.468 10.710 1.00 96.38 196 ALA A N 1
ATOM 1534 C CA . ALA A 1 196 ? -12.598 3.902 12.043 1.00 96.38 196 ALA A CA 1
ATOM 1535 C C . ALA A 1 196 ? -11.208 4.216 12.625 1.00 96.38 196 ALA A C 1
ATOM 1537 O O . ALA A 1 196 ? -11.087 4.426 13.830 1.00 96.38 196 ALA A O 1
ATOM 1538 N N . LEU A 1 197 ? -10.177 4.312 11.777 1.00 94.75 197 LEU A N 1
ATOM 1539 C CA . LEU A 1 197 ? -8.805 4.648 12.178 1.00 94.75 197 LEU A CA 1
ATOM 1540 C C . LEU A 1 197 ? -8.612 6.122 12.566 1.00 94.75 197 LEU A C 1
ATOM 1542 O O . LEU A 1 197 ? -7.581 6.474 13.150 1.00 94.75 197 LEU A O 1
ATOM 1546 N N . MET A 1 198 ? -9.556 6.997 12.209 1.00 88.81 198 MET A N 1
ATOM 1547 C CA . MET A 1 198 ? -9.487 8.420 12.544 1.00 88.81 198 MET A CA 1
ATOM 1548 C C . MET A 1 198 ? -9.875 8.714 13.999 1.00 88.81 198 MET A C 1
ATOM 1550 O O . MET A 1 198 ? -9.433 9.738 14.527 1.00 88.81 198 MET A O 1
ATOM 1554 N N . ASN A 1 199 ? -10.644 7.821 14.630 1.00 78.62 199 ASN A N 1
ATOM 1555 C CA . ASN A 1 199 ? -11.110 7.923 16.019 1.00 78.62 199 ASN A CA 1
ATOM 1556 C C . ASN A 1 199 ? -10.062 7.411 17.018 1.00 78.62 199 ASN A C 1
ATOM 1558 O O . ASN A 1 199 ? -9.950 8.010 18.106 1.00 78.62 199 ASN A O 1
#

Solvent-accessible surface area (backbone atoms only — not comparable to full-atom values): 11643 Å² total; per-residue (Å²): 120,63,71,54,52,57,53,49,45,52,50,51,50,52,51,55,54,52,59,64,68,72,64,81,72,91,71,77,83,68,79,66,51,72,70,53,48,53,54,50,52,51,53,52,48,53,51,51,52,52,53,49,45,75,75,39,54,94,79,47,57,55,67,59,52,35,52,52,32,44,51,53,25,47,72,48,32,82,52,54,83,48,47,48,57,76,55,65,40,79,70,88,47,97,80,62,62,86,82,48,72,68,57,52,52,52,40,53,56,44,53,72,72,22,65,62,30,55,55,28,25,52,52,33,48,64,43,51,67,76,42,73,92,48,91,70,63,91,61,50,57,57,46,44,49,52,21,38,48,47,51,52,50,38,49,75,70,56,70,65,80,75,92,62,95,66,78,47,62,68,61,47,52,60,44,39,54,54,34,69,74,45,94,51,82,66,30,61,62,52,36,54,33,55,57,61,71,56,111